Protein AF-A0A9J6RSY0-F1 (afdb_monomer)

Solvent-accessible surface area (backbone atoms only — not comparable to full-atom values): 18991 Å² total; per-residue (Å²): 79,57,46,97,40,68,65,47,51,47,51,53,42,48,51,34,47,52,47,49,56,50,49,52,51,33,57,75,71,47,59,73,51,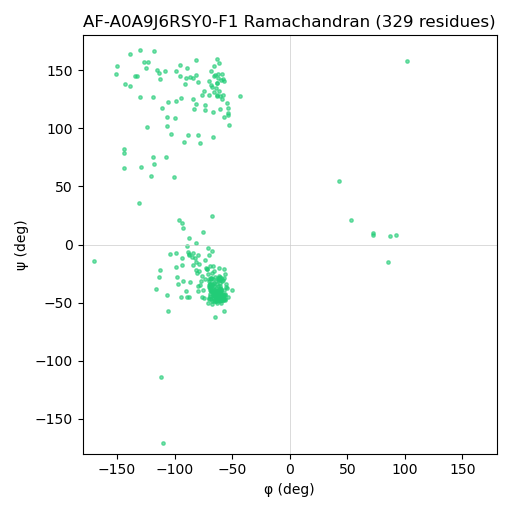48,65,60,53,48,54,53,49,53,50,52,55,54,60,71,72,53,93,53,78,81,68,41,56,66,53,53,51,52,48,52,50,52,53,51,51,52,52,51,52,48,41,57,33,58,61,41,59,75,40,80,46,47,38,84,51,32,35,23,65,64,78,66,39,56,35,53,75,87,58,70,73,23,28,53,85,47,33,90,44,73,55,42,72,54,74,74,50,64,82,56,56,65,62,35,42,35,16,55,48,54,51,50,51,53,48,49,51,31,53,50,52,52,57,58,55,70,74,49,77,64,53,70,55,66,64,61,50,53,53,48,56,71,66,34,49,74,77,56,66,67,60,53,52,49,52,49,49,44,42,60,49,37,38,52,53,42,46,53,50,48,70,72,68,61,81,86,47,74,69,54,54,53,48,31,73,73,66,35,85,64,31,74,77,46,84,80,18,60,63,40,58,71,42,87,80,22,21,72,65,40,46,44,89,52,72,36,88,94,35,67,50,42,83,91,73,41,71,91,46,54,91,90,68,60,63,80,38,15,46,48,36,35,44,65,49,48,54,52,52,52,50,55,51,47,63,73,41,42,63,57,56,39,30,48,49,54,76,42,70,88,55,61,70,65,66,53,51,51,51,53,51,51,44,22,47,67,63,39,67,78,80,84,68,79,77,70,82,75,67,84,82,76,80,90,74,93,127

Mean predicted aligned error: 12.16 Å

Secondary structure (DSSP, 8-state):
-EESSTTHHHHHHHHHHHHHHHHHHHHHHTGGGHHHHHHHHHHHHHHHH-S-HHHHHHHHHHHHHHHHHHHHHHIIIIISEEEEEEGGG-EE-PPP-TTS--PPPEETTB-SSGGGTTSS-TT--SEEEEEHHHHHHHHHHHHHHHHHHHSSPPPP-HHHHHHHHHH-----HHHHHHHHHHIIIIIHHHHHHHHHH----HHHHHHHHHH-TTGGGSTT-HHHHHSTTSTTT-B-SS--TTSB--TTT-TTS-TTS--SB---BHHHHHHHHHHHHHHHTHHHHHHHHHH-TTS-HHHHHHHHHHHHHHHS------------SS-----

pLDDT: mean 83.85, std 12.46, range [35.31, 96.94]

InterPro domains:
  IPR012931 TraG, N-terminal, Proteobacteria [PF07916] (8-315)

Structure (mmCIF, N/CA/C/O backbone):
data_AF-A0A9J6RSY0-F1
#
_entry.id   AF-A0A9J6RSY0-F1
#
loop_
_atom_site.group_PDB
_atom_site.id
_atom_site.type_symbol
_atom_site.label_atom_id
_atom_site.label_alt_id
_atom_site.label_comp_id
_atom_site.label_asym_id
_atom_site.label_entity_id
_atom_site.label_seq_id
_atom_site.pdbx_PDB_ins_code
_atom_site.Cartn_x
_atom_site.Cartn_y
_atom_site.Cartn_z
_atom_site.occupancy
_atom_site.B_iso_or_equiv
_atom_site.auth_seq_id
_atom_site.auth_comp_id
_atom_site.auth_asym_id
_atom_site.auth_atom_id
_atom_site.pdbx_PDB_model_num
ATOM 1 N N . MET A 1 1 ? -18.188 -6.535 12.771 1.00 84.12 1 MET A N 1
ATOM 2 C CA . MET A 1 1 ? -17.955 -5.160 13.248 1.00 84.12 1 MET A CA 1
ATOM 3 C C . MET A 1 1 ? -16.765 -4.584 12.497 1.00 84.12 1 MET A C 1
ATOM 5 O O . MET A 1 1 ? -15.742 -5.255 12.389 1.00 84.12 1 MET A O 1
ATOM 9 N N . ALA A 1 2 ? -16.922 -3.387 11.930 1.00 85.62 2 ALA A N 1
ATOM 10 C CA . ALA A 1 2 ? -15.826 -2.710 11.247 1.00 85.62 2 ALA A CA 1
ATOM 11 C C . ALA A 1 2 ? -14.928 -1.991 12.265 1.00 85.62 2 ALA A C 1
ATOM 13 O O . ALA A 1 2 ? -15.427 -1.507 13.277 1.00 85.62 2 ALA A O 1
ATOM 14 N N . VAL A 1 3 ? -13.629 -1.939 11.996 1.00 88.06 3 VAL A N 1
ATOM 15 C CA . VAL A 1 3 ? -12.660 -1.123 12.746 1.00 88.06 3 VAL A CA 1
ATOM 16 C C . VAL A 1 3 ? -12.041 -0.087 11.810 1.00 88.06 3 VAL A C 1
ATOM 18 O O . VAL A 1 3 ? -12.176 -0.228 10.593 1.00 88.06 3 VAL A O 1
ATOM 21 N N . ASP A 1 4 ? -11.350 0.915 12.352 1.00 84.81 4 ASP A N 1
ATOM 22 C CA . ASP A 1 4 ? -10.786 2.036 11.587 1.00 84.81 4 ASP A CA 1
ATOM 23 C C . ASP A 1 4 ? -9.286 1.851 11.271 1.00 84.81 4 ASP A C 1
ATOM 25 O O . ASP A 1 4 ? -8.703 2.614 10.498 1.00 84.81 4 ASP A O 1
ATOM 29 N N . SER A 1 5 ? -8.640 0.816 11.826 1.00 85.38 5 SER A N 1
ATOM 30 C CA . SER A 1 5 ? -7.234 0.482 11.556 1.00 85.38 5 SER A CA 1
ATOM 31 C C . SER A 1 5 ? -6.939 -1.016 11.666 1.00 85.38 5 SER A C 1
ATOM 33 O O . SER A 1 5 ? -7.545 -1.738 12.456 1.00 85.38 5 SER A O 1
ATOM 35 N N . THR A 1 6 ? -5.918 -1.493 10.944 1.00 86.00 6 THR A N 1
ATOM 36 C CA . THR A 1 6 ? -5.391 -2.860 11.102 1.00 86.00 6 THR A CA 1
ATOM 37 C C . THR A 1 6 ? -4.858 -3.137 12.506 1.00 86.00 6 THR A C 1
ATOM 39 O O . THR A 1 6 ? -4.866 -4.283 12.941 1.00 86.00 6 THR A O 1
ATOM 42 N N . LEU A 1 7 ? -4.381 -2.111 13.219 1.00 88.50 7 LEU A N 1
ATOM 43 C CA . LEU A 1 7 ? -3.923 -2.246 14.604 1.00 88.50 7 LEU A CA 1
ATOM 44 C C . LEU A 1 7 ? -5.101 -2.504 15.555 1.00 88.50 7 LEU A C 1
ATOM 46 O O . LEU A 1 7 ? -4.993 -3.300 16.488 1.00 88.50 7 LEU A O 1
ATOM 50 N N . GLU A 1 8 ? -6.238 -1.865 15.278 1.00 89.94 8 GLU A N 1
ATOM 51 C CA . GLU A 1 8 ? -7.445 -1.935 16.099 1.00 89.94 8 GLU A CA 1
ATOM 52 C C . GLU A 1 8 ? -8.056 -3.341 16.130 1.00 89.94 8 GLU A C 1
ATOM 54 O O . GLU A 1 8 ? -8.620 -3.745 17.149 1.00 89.94 8 GLU A O 1
ATOM 59 N N . LEU A 1 9 ? -7.850 -4.127 15.064 1.00 89.50 9 LEU A N 1
ATOM 60 C CA . LEU A 1 9 ? -8.192 -5.553 15.019 1.00 89.50 9 LEU A CA 1
ATOM 61 C C . LEU A 1 9 ? -7.635 -6.314 16.231 1.00 89.50 9 LEU A C 1
ATOM 63 O O . LEU A 1 9 ? -8.313 -7.176 16.783 1.00 89.50 9 LEU A O 1
ATOM 67 N N . TYR A 1 10 ? -6.418 -5.975 16.660 1.00 90.25 10 TYR A N 1
ATOM 68 C CA . TYR A 1 10 ? -5.736 -6.643 17.765 1.00 90.25 10 TYR A CA 1
ATOM 69 C C . TYR A 1 10 ? -5.962 -5.923 19.092 1.00 90.25 10 TYR A C 1
ATOM 71 O O . TYR A 1 10 ? -6.258 -6.566 20.100 1.00 90.25 10 TYR A O 1
ATOM 79 N N . THR A 1 11 ? -5.852 -4.592 19.121 1.00 90.94 11 THR A N 1
ATOM 80 C CA . THR A 1 11 ? -5.971 -3.838 20.379 1.00 90.94 11 THR A CA 1
ATOM 81 C C . THR A 1 11 ? -7.373 -3.913 20.972 1.00 90.94 11 THR A C 1
ATOM 83 O O . THR A 1 11 ? -7.493 -3.913 22.193 1.00 90.94 11 THR A O 1
ATOM 86 N N . THR A 1 12 ? -8.420 -4.048 20.148 1.00 91.56 12 THR A N 1
ATOM 87 C CA . THR A 1 12 ? -9.794 -4.265 20.636 1.00 91.56 12 THR A CA 1
ATOM 88 C C . THR A 1 12 ? -9.902 -5.586 21.390 1.00 91.56 12 THR A C 1
ATOM 90 O O . THR A 1 12 ? -10.416 -5.627 22.506 1.00 91.56 12 THR A O 1
ATOM 93 N N . LEU A 1 13 ? -9.351 -6.665 20.825 1.00 91.94 13 LEU A N 1
ATOM 94 C CA . LEU A 1 13 ? -9.343 -7.987 21.453 1.00 91.94 13 LEU A CA 1
ATOM 95 C C . LEU A 1 13 ? -8.549 -7.981 22.766 1.00 91.94 13 LEU A C 1
ATOM 97 O O . LEU A 1 13 ? -9.038 -8.461 23.788 1.00 91.94 13 LEU A O 1
ATOM 101 N N . PHE A 1 14 ? -7.356 -7.382 22.775 1.00 92.69 14 PHE A N 1
ATOM 102 C CA . PHE A 1 14 ? -6.559 -7.250 23.999 1.00 92.69 14 PHE A CA 1
ATOM 103 C C . PHE A 1 14 ? -7.224 -6.360 25.053 1.00 92.69 14 PHE A C 1
ATOM 105 O O . PHE A 1 14 ? -7.178 -6.689 26.237 1.00 92.69 14 PHE A O 1
ATOM 112 N N . GLY A 1 15 ? -7.871 -5.266 24.647 1.00 93.50 15 GLY A N 1
ATOM 113 C CA . GLY A 1 15 ? -8.593 -4.381 25.560 1.00 93.50 15 GLY A CA 1
ATOM 114 C C . GLY A 1 15 ? -9.661 -5.133 26.351 1.00 93.50 15 GLY A C 1
ATOM 115 O O . GLY A 1 15 ? -9.698 -5.049 27.579 1.00 93.50 15 GLY A O 1
ATOM 116 N N . TRP A 1 16 ? -10.465 -5.951 25.669 1.00 95.00 16 TRP A N 1
ATOM 117 C CA . TRP A 1 16 ? -11.493 -6.770 26.317 1.00 95.00 16 TRP A CA 1
ATOM 118 C C . TRP A 1 16 ? -10.929 -7.963 27.094 1.00 95.00 16 TRP A C 1
ATOM 120 O O . TRP A 1 16 ? -11.486 -8.340 28.122 1.00 95.00 16 TRP A O 1
ATOM 130 N N . LEU A 1 17 ? -9.789 -8.523 26.682 1.00 94.69 17 LEU A N 1
ATOM 131 C CA . LEU A 1 17 ? -9.077 -9.526 27.481 1.00 94.69 17 LEU A CA 1
ATOM 132 C C . LEU A 1 17 ? -8.649 -8.966 28.845 1.00 94.69 17 LEU A C 1
ATOM 134 O O . LEU A 1 17 ? -8.879 -9.597 29.882 1.00 94.69 17 LEU A O 1
ATOM 138 N N . PHE A 1 18 ? -8.047 -7.774 28.852 1.00 95.06 18 PHE A N 1
ATOM 139 C CA . PHE A 1 18 ? -7.669 -7.101 30.093 1.00 95.06 18 PHE A CA 1
ATOM 140 C C . PHE A 1 18 ? -8.895 -6.704 30.909 1.00 95.06 18 PHE A C 1
ATOM 142 O O . PHE A 1 18 ? -8.886 -6.884 32.125 1.00 95.06 18 PHE A O 1
ATOM 149 N N . TYR A 1 19 ? -9.963 -6.242 30.257 1.00 95.88 19 TYR A N 1
ATOM 150 C CA . TYR A 1 19 ? -11.231 -5.961 30.924 1.00 95.88 19 TYR A CA 1
ATOM 151 C C . TYR A 1 19 ? -11.774 -7.187 31.664 1.00 95.88 19 TYR A C 1
ATOM 153 O O . TYR A 1 19 ? -12.094 -7.083 32.844 1.00 95.88 19 TYR A O 1
ATOM 161 N N . ASN A 1 20 ? -11.806 -8.354 31.015 1.00 95.50 20 ASN A N 1
ATOM 162 C CA . ASN A 1 20 ? -12.269 -9.598 31.637 1.00 95.50 20 ASN A CA 1
ATOM 163 C C . ASN A 1 20 ? -11.406 -9.977 32.843 1.00 95.50 20 ASN A C 1
ATOM 165 O O . ASN A 1 20 ? -11.933 -10.293 33.903 1.00 95.50 20 ASN A O 1
ATOM 169 N N . SER A 1 21 ? -10.084 -9.837 32.717 1.00 95.12 21 SER A N 1
ATOM 170 C CA . SER A 1 21 ? -9.156 -10.085 33.827 1.00 95.12 21 SER A CA 1
ATOM 171 C C . SER A 1 21 ? -9.410 -9.142 35.014 1.00 95.12 21 SER A C 1
ATOM 173 O O . SER A 1 21 ? -9.415 -9.573 36.165 1.00 95.12 21 SER A O 1
ATOM 175 N N . ILE A 1 22 ? -9.639 -7.849 34.753 1.00 95.81 22 ILE A N 1
ATOM 176 C CA . ILE A 1 22 ? -9.953 -6.857 35.794 1.00 95.81 22 ILE A CA 1
ATOM 177 C C . ILE A 1 22 ? -11.312 -7.160 36.431 1.00 95.81 22 ILE A C 1
ATOM 179 O O . ILE A 1 22 ? -11.442 -7.100 37.653 1.00 95.81 22 ILE A O 1
ATOM 183 N N . TRP A 1 23 ? -12.314 -7.496 35.620 1.00 95.62 23 TRP A N 1
ATOM 184 C CA . TRP A 1 23 ? -13.649 -7.846 36.088 1.00 95.62 23 TRP A CA 1
ATOM 185 C C . TRP A 1 23 ? -13.618 -9.052 37.030 1.00 95.62 23 TRP A C 1
ATOM 187 O O . TRP A 1 23 ? -14.172 -8.981 38.126 1.00 95.62 23 TRP A O 1
ATOM 197 N N . ASP A 1 24 ? -12.895 -10.112 36.667 1.00 95.69 24 ASP A N 1
ATOM 198 C CA . ASP A 1 24 ? -12.747 -11.301 37.508 1.00 95.69 24 ASP A CA 1
ATOM 199 C C . ASP A 1 24 ? -12.114 -10.964 38.865 1.00 95.69 24 ASP A C 1
ATOM 201 O O . ASP A 1 24 ? -12.583 -11.430 39.906 1.00 95.69 24 ASP A O 1
ATOM 205 N N . VAL A 1 25 ? -11.100 -10.090 38.890 1.00 96.94 25 VAL A N 1
ATOM 206 C CA . VAL A 1 25 ? -10.488 -9.610 40.141 1.00 96.94 25 VAL A CA 1
ATOM 207 C C . VAL A 1 25 ? -11.476 -8.781 40.968 1.00 96.94 25 VAL A C 1
ATOM 209 O O . VAL A 1 25 ? -11.553 -8.954 42.188 1.00 96.94 25 VAL A O 1
ATOM 212 N N . LEU A 1 26 ? -12.255 -7.896 40.342 1.00 95.12 26 LEU A N 1
ATOM 213 C CA . LEU A 1 26 ? -13.269 -7.091 41.033 1.00 95.12 26 LEU A CA 1
ATOM 214 C C . LEU A 1 26 ? -14.361 -7.969 41.659 1.00 95.12 26 LEU A C 1
ATOM 216 O O . LEU A 1 26 ? -14.794 -7.703 42.783 1.00 95.12 26 LEU A O 1
ATOM 220 N N . VAL A 1 27 ? -14.792 -9.020 40.957 1.00 95.31 27 VAL A N 1
ATOM 221 C CA . VAL A 1 27 ? -15.770 -9.988 41.468 1.00 95.31 27 VAL A CA 1
ATOM 222 C C . VAL A 1 27 ? -15.165 -10.809 42.606 1.00 95.31 27 VAL A C 1
ATOM 224 O O . VAL A 1 27 ? -15.777 -10.912 43.668 1.00 95.31 27 VAL A O 1
ATOM 227 N N . ALA A 1 28 ? -13.949 -11.333 42.433 1.00 95.75 28 ALA A N 1
ATOM 228 C CA . ALA A 1 28 ? -13.272 -12.147 43.443 1.00 95.75 28 ALA A CA 1
ATOM 229 C C . ALA A 1 28 ? -13.004 -11.381 44.750 1.00 95.75 28 ALA A C 1
ATOM 231 O O . ALA A 1 28 ? -13.090 -11.949 45.836 1.00 95.75 28 ALA A O 1
ATOM 232 N N . THR A 1 29 ? -12.701 -10.085 44.655 1.00 95.94 29 THR A N 1
ATOM 233 C CA . THR A 1 29 ? -12.495 -9.203 45.817 1.00 95.94 29 THR A CA 1
ATOM 234 C C . THR A 1 29 ? -13.798 -8.665 46.411 1.00 95.94 29 THR A C 1
ATOM 236 O O . THR A 1 29 ? -13.781 -8.081 47.493 1.00 95.94 29 THR A O 1
ATOM 239 N N . GLY A 1 30 ? -14.930 -8.837 45.723 1.00 93.12 30 GLY A N 1
ATOM 240 C CA . GLY A 1 30 ? -16.227 -8.300 46.133 1.00 93.12 30 GLY A CA 1
ATOM 241 C C . GLY A 1 30 ? -16.364 -6.782 45.970 1.00 93.12 30 GLY A C 1
ATOM 242 O O . GLY A 1 30 ? -17.370 -6.216 46.396 1.00 93.12 30 GLY A O 1
ATOM 243 N N . ILE A 1 31 ? -15.401 -6.109 45.327 1.00 93.88 31 ILE A N 1
ATOM 244 C CA . ILE A 1 31 ? -15.427 -4.652 45.101 1.00 93.88 31 ILE A CA 1
ATOM 245 C C . ILE A 1 31 ? -16.644 -4.245 44.258 1.00 93.88 31 ILE A C 1
ATOM 247 O O . ILE A 1 31 ? -17.203 -3.168 44.463 1.00 93.88 31 ILE A O 1
ATOM 251 N N . VAL A 1 32 ? -17.121 -5.129 43.373 1.00 92.25 32 VAL A N 1
ATOM 252 C CA . VAL A 1 32 ? -18.345 -4.916 42.573 1.00 92.25 32 VAL A CA 1
ATOM 253 C C . VAL A 1 32 ? -19.577 -4.634 43.445 1.00 92.25 32 VAL A C 1
ATOM 255 O O . VAL A 1 32 ? -20.502 -3.962 42.993 1.00 92.25 32 VAL A O 1
ATOM 258 N N . PHE A 1 33 ? -19.599 -5.091 44.702 1.00 90.94 33 PHE A N 1
ATOM 259 C CA . PHE A 1 33 ? -20.738 -4.897 45.602 1.00 90.94 33 PHE A CA 1
ATOM 260 C C . PHE A 1 33 ? -20.731 -3.555 46.352 1.00 90.94 33 PHE A C 1
ATOM 262 O O . PHE A 1 33 ? -21.746 -3.187 46.943 1.00 90.94 33 PHE A O 1
ATOM 269 N N . LEU A 1 34 ? -19.630 -2.793 46.309 1.00 91.62 34 LEU A N 1
ATOM 270 C CA . LEU A 1 34 ? -19.522 -1.487 46.971 1.00 91.62 34 LEU A CA 1
ATOM 271 C C . LEU A 1 34 ? -20.630 -0.484 46.611 1.00 91.62 34 LEU A C 1
ATOM 273 O O . LEU A 1 34 ? -21.153 0.124 47.543 1.00 91.62 34 LEU A O 1
ATOM 277 N N . PRO A 1 35 ? -21.035 -0.287 45.338 1.00 88.25 35 PRO A N 1
ATOM 278 C CA . PRO A 1 35 ? -22.136 0.624 45.025 1.00 88.25 35 PRO A CA 1
ATOM 279 C C . PRO A 1 35 ? -23.450 0.215 45.704 1.00 88.25 35 PRO A C 1
ATOM 281 O O . PRO A 1 35 ? -24.153 1.075 46.224 1.00 88.25 35 PRO A O 1
ATOM 284 N N . PHE A 1 36 ? -23.755 -1.084 45.786 1.00 90.31 36 PHE A N 1
ATOM 285 C CA . PHE A 1 36 ? -24.957 -1.564 46.476 1.00 90.31 36 PHE A CA 1
ATOM 286 C C . PHE A 1 36 ? -24.885 -1.346 47.987 1.00 90.31 36 PHE A C 1
ATOM 288 O O . PHE A 1 36 ? -25.872 -0.949 48.603 1.00 90.31 36 PHE A O 1
ATOM 295 N N . LEU A 1 37 ? -23.710 -1.562 48.585 1.00 90.56 37 LEU A N 1
ATOM 296 C CA . LEU A 1 37 ? -23.478 -1.251 49.993 1.00 90.56 37 LEU A CA 1
ATOM 297 C C . LEU A 1 37 ? -23.593 0.259 50.256 1.00 90.56 37 LEU A C 1
ATOM 299 O O . LEU A 1 37 ? -24.152 0.657 51.273 1.00 90.56 37 LEU A O 1
ATOM 303 N N . GLY A 1 38 ? -23.133 1.095 49.323 1.00 88.94 38 GLY A N 1
ATOM 304 C CA . GLY A 1 38 ? -23.303 2.546 49.360 1.00 88.94 38 GLY A CA 1
ATOM 305 C C . GLY A 1 38 ? -24.773 2.970 49.351 1.00 88.94 38 GLY A C 1
ATOM 306 O O . GLY A 1 38 ? -25.173 3.735 50.223 1.00 88.94 38 GLY A O 1
ATOM 307 N N . ILE A 1 39 ? -25.582 2.424 48.434 1.00 88.12 39 ILE A N 1
ATOM 308 C CA . ILE A 1 39 ? -27.036 2.676 48.370 1.00 88.12 39 ILE A CA 1
ATOM 309 C C . ILE A 1 39 ? -27.705 2.265 49.687 1.00 88.12 39 ILE A C 1
ATOM 311 O O . ILE A 1 39 ? -28.481 3.028 50.261 1.00 88.12 39 ILE A O 1
ATOM 315 N N . LEU A 1 40 ? -27.366 1.085 50.216 1.00 87.19 40 LEU A N 1
ATOM 316 C CA . LEU A 1 40 ? -27.915 0.602 51.483 1.00 87.19 40 LEU A CA 1
ATOM 317 C C . LEU A 1 40 ? -27.582 1.550 52.648 1.00 87.19 40 LEU A C 1
ATOM 319 O O . LEU A 1 40 ? -28.472 1.914 53.417 1.00 87.19 40 LEU A O 1
ATOM 323 N N . LEU A 1 41 ? -26.318 1.966 52.776 1.00 88.06 41 LEU A N 1
ATOM 324 C CA . LEU A 1 41 ? -25.883 2.873 53.839 1.00 88.06 41 LEU A CA 1
ATOM 325 C C . LEU A 1 41 ? -26.510 4.266 53.710 1.00 88.06 41 LEU A C 1
ATOM 327 O O . LEU A 1 41 ? -26.972 4.797 54.718 1.00 88.06 41 LEU A O 1
ATOM 331 N N . ASP A 1 42 ? -26.563 4.840 52.504 1.00 85.94 42 ASP A N 1
ATOM 332 C CA . ASP A 1 42 ? -27.198 6.146 52.269 1.00 85.94 42 ASP A CA 1
ATOM 333 C C . ASP A 1 42 ? -28.680 6.102 52.658 1.00 85.94 42 ASP A C 1
ATOM 335 O O . ASP A 1 42 ? -29.179 6.982 53.363 1.00 85.94 42 ASP A O 1
ATOM 339 N N . THR A 1 43 ? -29.369 5.013 52.308 1.00 83.00 43 THR A N 1
ATOM 340 C CA . THR A 1 43 ? -30.781 4.839 52.659 1.00 83.00 43 THR A CA 1
ATOM 341 C C . THR A 1 43 ? -30.988 4.713 54.175 1.00 83.00 43 THR A C 1
ATOM 343 O O . THR A 1 43 ? -31.906 5.323 54.726 1.00 83.00 43 THR A O 1
ATOM 346 N N . ILE A 1 44 ? -30.115 3.983 54.882 1.00 82.00 44 ILE A N 1
ATOM 347 C CA . ILE A 1 44 ? -30.163 3.870 56.351 1.00 82.00 44 ILE A CA 1
ATOM 348 C C . ILE A 1 44 ? -29.924 5.234 57.011 1.00 82.00 44 ILE A C 1
ATOM 350 O O . ILE A 1 44 ? -30.685 5.626 57.895 1.00 82.00 44 ILE A O 1
ATOM 354 N N . ILE A 1 45 ? -28.896 5.974 56.582 1.00 83.56 45 ILE A N 1
ATOM 355 C CA . ILE A 1 45 ? -28.556 7.288 57.152 1.00 83.56 45 ILE A CA 1
ATOM 356 C C . ILE A 1 45 ? -29.714 8.273 56.955 1.00 83.56 45 ILE A C 1
ATOM 358 O O . ILE A 1 45 ? -30.110 8.951 57.904 1.00 83.56 45 ILE A O 1
ATOM 362 N N . ARG A 1 46 ? -30.304 8.315 55.754 1.00 79.19 46 ARG A N 1
ATOM 363 C CA . ARG A 1 46 ? -31.467 9.165 55.457 1.00 79.19 46 ARG A CA 1
ATOM 364 C C . ARG A 1 46 ? -32.690 8.791 56.284 1.00 79.19 46 ARG A C 1
ATOM 366 O O . ARG A 1 46 ? -33.371 9.684 56.777 1.00 79.19 46 ARG A O 1
ATOM 373 N N . SER A 1 47 ? -32.944 7.497 56.478 1.00 75.50 47 SER A N 1
ATOM 374 C CA . SER A 1 47 ? -34.075 7.036 57.288 1.00 75.50 47 SER A CA 1
ATOM 375 C C . SER A 1 47 ? -33.929 7.396 58.769 1.00 75.50 47 SER A C 1
ATOM 377 O O . SER A 1 47 ? -34.937 7.654 59.415 1.00 75.50 47 SER A O 1
ATOM 379 N N . TYR A 1 48 ? -32.708 7.416 59.314 1.00 73.44 48 TYR A N 1
ATOM 380 C CA . TYR A 1 48 ? -32.461 7.813 60.707 1.00 73.44 48 TYR A CA 1
ATOM 381 C C . TYR A 1 48 ? -32.461 9.333 60.925 1.00 73.44 48 TYR A C 1
ATOM 383 O O . TYR A 1 48 ? -32.668 9.778 62.051 1.00 73.44 48 TYR A O 1
ATOM 391 N N . ALA A 1 49 ? -32.213 10.126 59.880 1.00 73.75 49 ALA A N 1
ATOM 392 C CA . ALA A 1 49 ? -32.171 11.586 59.956 1.00 73.75 49 ALA A CA 1
ATOM 393 C C . ALA A 1 49 ? -33.543 12.273 59.763 1.00 73.75 49 ALA A C 1
ATOM 395 O O . ALA A 1 49 ? -33.626 13.488 59.926 1.00 73.75 49 ALA A O 1
ATOM 396 N N . GLY A 1 50 ? -34.599 11.535 59.394 1.00 63.56 50 GLY A N 1
ATOM 397 C CA . GLY A 1 50 ? -35.953 12.069 59.180 1.00 63.56 50 GLY A CA 1
ATOM 398 C C . GLY A 1 50 ? -36.829 12.059 60.442 1.00 63.56 50 GLY A C 1
ATOM 399 O O . GLY A 1 50 ? -36.758 11.123 61.233 1.00 63.56 50 GLY A O 1
ATOM 400 N N . GLU A 1 51 ? -37.669 13.087 60.623 1.00 54.56 51 GLU A N 1
ATOM 401 C CA . GLU A 1 51 ? -38.466 13.319 61.847 1.00 54.56 51 GLU A CA 1
ATOM 402 C C . GLU A 1 51 ? -39.806 12.544 61.930 1.00 54.56 51 GLU A C 1
ATOM 404 O O . GLU A 1 51 ? -40.393 12.504 63.008 1.00 54.56 51 GLU A O 1
ATOM 409 N N . ASP A 1 52 ? -40.257 11.846 60.875 1.00 57.34 52 ASP A N 1
ATOM 410 C CA . ASP A 1 52 ? -41.558 11.144 60.848 1.00 57.34 52 ASP A CA 1
ATOM 411 C C . ASP A 1 52 ? -41.432 9.643 60.511 1.00 57.34 52 ASP A C 1
ATOM 413 O O . ASP A 1 52 ? -41.290 9.234 59.357 1.00 57.34 52 ASP A O 1
ATOM 417 N N . ALA A 1 53 ? -41.508 8.790 61.538 1.00 58.09 53 ALA A N 1
ATOM 418 C CA . ALA A 1 53 ? -41.237 7.350 61.440 1.00 58.09 53 ALA A CA 1
ATOM 419 C C . ALA A 1 53 ? -42.261 6.541 60.611 1.00 58.09 53 ALA A C 1
ATOM 421 O O . ALA A 1 53 ? -41.924 5.469 60.105 1.00 58.09 53 ALA A O 1
ATOM 422 N N . GLU A 1 54 ? -43.500 7.022 60.468 1.00 57.03 54 GLU A N 1
ATOM 423 C CA . GLU A 1 54 ? -44.593 6.266 59.830 1.00 57.03 54 GLU A CA 1
ATOM 424 C C . GLU A 1 54 ? -44.625 6.445 58.298 1.00 57.03 54 GLU A C 1
ATOM 426 O O . GLU A 1 54 ? -44.907 5.499 57.563 1.00 57.03 54 GLU A O 1
ATOM 431 N N . GLU A 1 55 ? -44.226 7.618 57.794 1.00 57.16 55 GLU A N 1
ATOM 432 C CA . GLU A 1 55 ? -44.175 7.932 56.354 1.00 57.16 55 GLU A CA 1
ATOM 433 C C . GLU A 1 55 ? -42.784 7.660 55.736 1.00 57.16 55 GLU A C 1
ATOM 435 O O . GLU A 1 55 ? -42.635 7.462 54.522 1.00 57.16 55 GLU A O 1
ATOM 440 N N . ALA A 1 56 ? -41.759 7.541 56.588 1.00 57.72 56 ALA A N 1
ATOM 441 C CA . ALA A 1 56 ? -40.404 7.167 56.201 1.00 57.72 56 ALA A CA 1
ATOM 442 C C . ALA A 1 56 ? -40.296 5.709 55.716 1.00 57.72 56 ALA A C 1
ATOM 444 O O . ALA A 1 56 ? -39.564 5.445 54.767 1.00 57.72 56 ALA A O 1
ATOM 445 N N . GLY A 1 57 ? -41.036 4.754 56.295 1.00 62.69 57 GLY A N 1
ATOM 446 C CA . GLY A 1 57 ? -40.893 3.325 55.963 1.00 62.69 57 GLY A CA 1
ATOM 447 C C . GLY A 1 57 ? -41.213 2.985 54.500 1.00 62.69 57 GLY A C 1
ATOM 448 O O . GLY A 1 57 ? -40.417 2.339 53.815 1.00 62.69 57 GLY A O 1
ATOM 449 N N . ASN A 1 58 ? -42.347 3.479 53.990 1.00 68.88 58 ASN A N 1
ATOM 450 C CA . ASN A 1 58 ? -42.757 3.259 52.597 1.00 68.88 58 ASN A CA 1
ATOM 451 C C . ASN A 1 58 ? -41.865 4.013 51.601 1.00 68.88 58 ASN A C 1
ATOM 453 O O . ASN A 1 58 ? -41.593 3.518 50.506 1.00 68.88 58 ASN A O 1
ATOM 457 N N . THR A 1 59 ? -41.386 5.198 51.985 1.00 70.50 59 THR A N 1
ATOM 458 C CA . THR A 1 59 ? -40.507 6.022 51.147 1.00 70.50 59 THR A CA 1
ATOM 459 C C . THR A 1 59 ? -39.122 5.383 51.012 1.00 70.50 59 THR A C 1
ATOM 461 O O . THR A 1 59 ? -38.620 5.228 49.900 1.00 70.50 59 THR A O 1
ATOM 464 N N . THR A 1 60 ? -38.548 4.917 52.122 1.00 71.94 60 THR A N 1
ATOM 465 C CA . THR A 1 60 ? -37.267 4.196 52.180 1.00 71.94 60 THR A CA 1
ATOM 466 C C . THR A 1 60 ? -37.316 2.903 51.365 1.00 71.94 60 THR A C 1
ATOM 468 O O . THR A 1 60 ? -36.409 2.649 50.575 1.00 71.94 60 THR A O 1
ATOM 471 N N . LEU A 1 61 ? -38.393 2.113 51.481 1.00 78.75 61 LEU A N 1
ATOM 472 C CA . LEU A 1 61 ? -38.543 0.868 50.717 1.00 78.75 61 LEU A CA 1
ATOM 473 C C . LEU A 1 61 ? -38.549 1.119 49.203 1.00 78.75 61 LEU A C 1
ATOM 475 O O . LEU A 1 61 ? -37.855 0.428 48.460 1.00 78.75 61 LEU A O 1
ATOM 479 N N . ARG A 1 62 ? -39.293 2.135 48.751 1.00 79.12 62 ARG A N 1
ATOM 480 C CA . ARG A 1 62 ? -39.406 2.473 47.328 1.00 79.12 62 ARG A CA 1
ATOM 481 C C . ARG A 1 62 ? -38.096 3.007 46.743 1.00 79.12 62 ARG A C 1
ATOM 483 O O . ARG A 1 62 ? -37.800 2.737 45.582 1.00 79.12 62 ARG A O 1
ATOM 490 N N . ILE A 1 63 ? -37.322 3.759 47.527 1.00 76.06 63 ILE A N 1
ATOM 491 C CA . ILE A 1 63 ? -36.009 4.268 47.105 1.00 76.06 63 ILE A CA 1
ATOM 492 C C . ILE A 1 63 ? -35.019 3.113 46.955 1.00 76.06 63 ILE A C 1
ATOM 494 O O . ILE A 1 63 ? -34.412 2.990 45.893 1.00 76.06 63 ILE A O 1
ATOM 498 N N . VAL A 1 64 ? -34.921 2.223 47.953 1.00 82.62 64 VAL A N 1
ATOM 499 C CA . VAL A 1 64 ? -34.060 1.033 47.856 1.00 82.62 64 VAL A CA 1
ATOM 500 C C . VAL A 1 64 ? -34.459 0.186 46.659 1.00 82.62 64 VAL A C 1
ATOM 502 O O . VAL A 1 64 ? -33.589 -0.224 45.906 1.00 82.62 64 VAL A O 1
ATOM 505 N N . GLU A 1 65 ? -35.755 -0.048 46.450 1.00 85.12 65 GLU A N 1
ATOM 506 C CA . GLU A 1 65 ? -36.237 -0.828 45.313 1.00 85.12 65 GLU A CA 1
ATOM 507 C C . GLU A 1 65 ? -35.762 -0.218 43.987 1.00 85.12 65 GLU A C 1
ATOM 509 O O . GLU A 1 65 ? -35.051 -0.872 43.228 1.00 85.12 65 GLU A O 1
ATOM 514 N N . VAL A 1 66 ? -36.073 1.053 43.724 1.00 87.81 66 VAL A N 1
ATOM 515 C CA . VAL A 1 66 ? -35.736 1.687 42.442 1.00 87.81 66 VAL A CA 1
ATOM 516 C C . VAL A 1 66 ? -34.225 1.823 42.253 1.00 87.81 66 VAL A C 1
ATOM 518 O O . VAL A 1 66 ? -33.714 1.436 41.203 1.00 87.81 66 VAL A O 1
ATOM 521 N N . GLU A 1 67 ? -33.489 2.338 43.239 1.00 88.44 67 GLU A N 1
ATOM 522 C CA . GLU A 1 67 ? -32.045 2.564 43.100 1.00 88.44 67 GLU A CA 1
ATOM 523 C C . GLU A 1 67 ? -31.269 1.252 42.990 1.00 88.44 67 GLU A C 1
ATOM 525 O O . GLU A 1 67 ? -30.376 1.134 42.147 1.00 88.44 67 GLU A O 1
ATOM 530 N N . PHE A 1 68 ? -31.644 0.235 43.772 1.00 89.38 68 PHE A N 1
ATOM 531 C CA . PHE A 1 68 ? -31.023 -1.081 43.687 1.00 89.38 68 PHE A CA 1
ATOM 532 C C . PHE A 1 68 ? -31.322 -1.747 42.343 1.00 89.38 68 PHE A C 1
ATOM 534 O O . PHE A 1 68 ? -30.405 -2.287 41.723 1.00 89.38 68 PHE A O 1
ATOM 541 N N . PHE A 1 69 ? -32.565 -1.677 41.848 1.00 90.19 69 PHE A N 1
ATOM 542 C CA . PHE A 1 69 ? -32.917 -2.228 40.536 1.00 90.19 69 PHE A CA 1
ATOM 543 C C . PHE A 1 69 ? -32.171 -1.530 39.397 1.00 90.19 69 PHE A C 1
ATOM 545 O O . PHE A 1 69 ? -31.645 -2.209 38.514 1.00 90.19 69 PHE A O 1
ATOM 552 N N . VAL A 1 70 ? -32.079 -0.196 39.415 1.00 91.56 70 VAL A N 1
ATOM 553 C CA . VAL A 1 70 ? -31.327 0.566 38.404 1.00 91.56 70 VAL A CA 1
ATOM 554 C C . VAL A 1 70 ? -29.843 0.207 38.467 1.00 91.56 70 VAL A C 1
ATOM 556 O O . VAL A 1 70 ? -29.261 -0.121 37.435 1.00 91.56 70 VAL A O 1
ATOM 559 N N . ALA A 1 71 ? -29.231 0.202 39.655 1.00 90.81 71 ALA A N 1
ATOM 560 C CA . ALA A 1 71 ? -27.822 -0.158 39.820 1.00 90.81 71 ALA A CA 1
ATOM 561 C C . ALA A 1 71 ? -27.537 -1.594 39.354 1.00 90.81 71 ALA A C 1
ATOM 563 O O . ALA A 1 71 ? -26.560 -1.839 38.641 1.00 90.81 71 ALA A O 1
ATOM 564 N N . PHE A 1 72 ? -28.424 -2.534 39.689 1.00 91.44 72 PHE A N 1
ATOM 565 C CA . PHE A 1 72 ? -28.349 -3.918 39.232 1.00 91.44 72 PHE A CA 1
ATOM 566 C C . PHE A 1 72 ? -28.416 -4.018 37.709 1.00 91.44 72 PHE A C 1
ATOM 568 O O . PHE A 1 72 ? -27.584 -4.686 37.096 1.00 91.44 72 PHE A O 1
ATOM 575 N N . PHE A 1 73 ? -29.356 -3.309 37.086 1.00 93.00 73 PHE A N 1
ATOM 576 C CA . PHE A 1 73 ? -29.514 -3.299 35.636 1.00 93.00 73 PHE A CA 1
ATOM 577 C C . PHE A 1 73 ? -28.297 -2.691 34.926 1.00 93.00 73 PHE A C 1
ATOM 579 O O . PHE A 1 73 ? -27.814 -3.248 33.939 1.00 93.00 73 PHE A O 1
ATOM 586 N N . VAL A 1 74 ? -27.751 -1.592 35.455 1.00 93.81 74 VAL A N 1
ATOM 587 C CA . VAL A 1 74 ? -26.538 -0.955 34.922 1.00 93.81 74 VAL A CA 1
ATOM 588 C C . VAL A 1 74 ? -25.351 -1.912 34.986 1.00 93.81 74 VAL A C 1
ATOM 590 O O . VAL A 1 74 ? -24.660 -2.080 33.985 1.00 93.81 74 VAL A O 1
ATOM 593 N N . ILE A 1 75 ? -25.129 -2.587 36.116 1.00 93.00 75 ILE A N 1
ATOM 594 C CA . ILE A 1 75 ? -24.029 -3.553 36.244 1.00 93.00 75 ILE A CA 1
ATOM 595 C C . ILE A 1 75 ? -24.223 -4.727 35.282 1.00 93.00 75 ILE A C 1
ATOM 597 O O . ILE A 1 75 ? -23.286 -5.100 34.578 1.00 93.00 75 ILE A O 1
ATOM 601 N N . LEU A 1 76 ? -25.438 -5.268 35.192 1.00 93.25 76 LEU A N 1
ATOM 602 C CA . LEU A 1 76 ? -25.733 -6.413 34.334 1.00 93.25 76 LEU A CA 1
ATOM 603 C C . LEU A 1 76 ? -25.463 -6.117 32.854 1.00 93.25 76 LEU A C 1
ATOM 605 O O . LEU A 1 76 ? -24.907 -6.961 32.157 1.00 93.25 76 LEU A O 1
ATOM 609 N N . ILE A 1 77 ? -25.831 -4.931 32.367 1.00 94.81 77 ILE A N 1
ATOM 610 C CA . ILE A 1 77 ? -25.713 -4.604 30.939 1.00 94.81 77 ILE A CA 1
ATOM 611 C C . ILE A 1 77 ? -24.360 -3.970 30.604 1.00 94.81 77 ILE A C 1
ATOM 613 O O . ILE A 1 77 ? -23.790 -4.269 29.551 1.00 94.81 77 ILE A O 1
ATOM 617 N N . ALA A 1 78 ? -23.839 -3.092 31.463 1.00 94.88 78 ALA A N 1
ATOM 618 C CA . ALA A 1 78 ? -22.649 -2.298 31.164 1.00 94.88 78 ALA A CA 1
ATOM 619 C C . ALA A 1 78 ? -21.349 -2.844 31.763 1.00 94.88 78 ALA A C 1
ATOM 621 O O . ALA A 1 78 ? -20.283 -2.468 31.274 1.00 94.88 78 ALA A O 1
ATOM 622 N N . ALA A 1 79 ? -21.412 -3.711 32.780 1.00 93.38 79 ALA A N 1
ATOM 623 C CA . ALA A 1 79 ? -20.221 -4.191 33.481 1.00 93.38 79 ALA A CA 1
ATOM 624 C C . ALA A 1 79 ? -19.969 -5.701 33.332 1.00 93.38 79 ALA A C 1
ATOM 626 O O . ALA A 1 79 ? -18.827 -6.118 33.179 1.00 93.38 79 ALA A O 1
ATOM 627 N N . VAL A 1 80 ? -21.011 -6.536 33.334 1.00 95.00 80 VAL A N 1
ATOM 628 C CA . VAL A 1 80 ? -20.834 -7.992 33.218 1.00 95.00 80 VAL A CA 1
ATOM 629 C C . VAL A 1 80 ? -20.440 -8.375 31.780 1.00 95.00 80 VAL A C 1
ATOM 631 O O . VAL A 1 80 ? -21.226 -8.145 30.857 1.00 95.00 80 VAL A O 1
ATOM 634 N N . PRO A 1 81 ? -19.272 -9.007 31.552 1.00 94.94 81 PRO A N 1
ATOM 635 C CA . PRO A 1 81 ? -18.856 -9.442 30.225 1.00 94.94 81 PRO A CA 1
ATOM 636 C C . PRO A 1 81 ? -19.551 -10.758 29.846 1.00 94.94 81 PRO A C 1
ATOM 638 O O . PRO A 1 81 ? -19.088 -11.847 30.182 1.00 94.94 81 PRO A O 1
ATOM 641 N N . ALA A 1 82 ? -20.682 -10.662 29.145 1.00 93.25 82 ALA A N 1
ATOM 642 C CA . ALA A 1 82 ? -21.525 -11.817 28.813 1.00 93.25 82 ALA A CA 1
ATOM 643 C C . ALA A 1 82 ? -21.567 -12.168 27.316 1.00 93.25 82 ALA A C 1
ATOM 645 O O . ALA A 1 82 ? -21.903 -13.298 26.966 1.00 93.25 82 ALA A O 1
ATOM 646 N N . THR A 1 83 ? -21.258 -11.221 26.423 1.00 93.69 83 THR A N 1
ATOM 647 C CA . THR A 1 83 ? -21.396 -11.424 24.970 1.00 93.69 83 THR A CA 1
ATOM 648 C C . THR A 1 83 ? -20.056 -11.773 24.327 1.00 93.69 83 THR A C 1
ATOM 650 O O . THR A 1 83 ? -19.115 -10.996 24.478 1.00 93.69 83 THR A O 1
ATOM 653 N N . PRO A 1 84 ? -19.931 -12.909 23.617 1.00 93.75 84 PRO A N 1
ATOM 654 C CA . PRO A 1 84 ? -18.684 -13.269 22.959 1.00 93.75 84 PRO A CA 1
ATOM 655 C C . PRO A 1 84 ? -18.460 -12.407 21.710 1.00 93.75 84 PRO A C 1
ATOM 657 O O . PRO A 1 84 ? -19.336 -12.275 20.857 1.00 93.75 84 PRO A O 1
ATOM 660 N N . LEU A 1 85 ? -17.257 -11.858 21.588 1.00 92.19 85 LEU A N 1
ATOM 661 C CA . LEU A 1 85 ? -16.732 -11.164 20.419 1.00 92.19 85 LEU A CA 1
ATOM 662 C C . LEU A 1 85 ? -15.619 -12.022 19.812 1.00 92.19 85 LEU A C 1
ATOM 664 O O . LEU A 1 85 ? -14.604 -12.266 20.470 1.00 92.19 85 LEU A O 1
ATOM 668 N N . ASN A 1 86 ? -15.796 -12.474 18.568 1.00 91.50 86 ASN A N 1
ATOM 669 C CA . ASN A 1 86 ? -14.792 -13.281 17.877 1.00 91.50 86 ASN A CA 1
ATOM 670 C C . ASN A 1 86 ? -13.893 -12.413 17.000 1.00 91.50 86 ASN A C 1
ATOM 672 O O . ASN A 1 86 ? -14.346 -11.477 16.344 1.00 91.50 86 ASN A O 1
ATOM 676 N N . ALA A 1 87 ? -12.622 -12.793 16.905 1.00 86.31 87 ALA A N 1
ATOM 677 C CA . ALA A 1 87 ? -11.641 -12.132 16.051 1.00 86.31 87 ALA A CA 1
ATOM 678 C C . ALA A 1 87 ? -12.033 -12.144 14.558 1.00 86.31 87 ALA A C 1
ATOM 680 O O . ALA A 1 87 ? -11.682 -11.231 13.814 1.00 86.31 87 ALA A O 1
ATOM 681 N N . VAL A 1 88 ? -12.791 -13.157 14.123 1.00 85.38 88 VAL A N 1
ATOM 682 C CA . VAL A 1 88 ? -13.28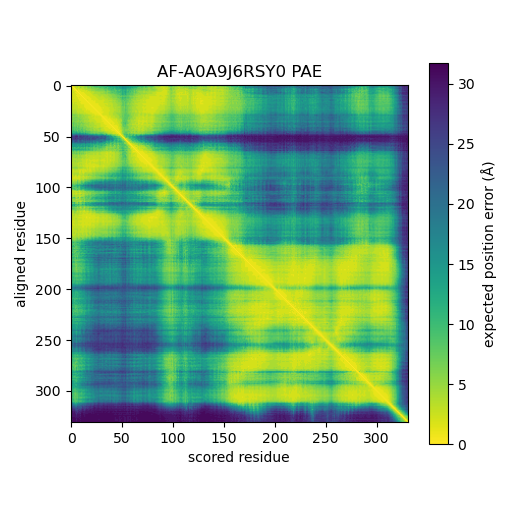6 -13.294 12.739 1.00 85.38 88 VAL A CA 1
ATOM 683 C C . VAL A 1 88 ? -14.381 -12.271 12.419 1.00 85.38 88 VAL A C 1
ATOM 685 O O . VAL A 1 88 ? -14.543 -11.885 11.265 1.00 85.38 88 VAL A O 1
ATOM 688 N N . ASP A 1 89 ? -15.093 -11.790 13.440 1.00 85.06 89 ASP A N 1
ATOM 689 C CA . ASP A 1 89 ? -16.146 -10.789 13.278 1.00 85.06 89 ASP A CA 1
ATOM 690 C C . ASP A 1 89 ? -15.570 -9.371 13.135 1.00 85.06 89 ASP A C 1
ATOM 692 O O . ASP A 1 89 ? -16.316 -8.441 12.827 1.00 85.06 89 ASP A O 1
ATOM 696 N N . LEU A 1 90 ? -14.263 -9.182 13.358 1.00 88.12 90 LEU A N 1
ATOM 697 C CA . LEU A 1 90 ? -13.568 -7.905 13.214 1.00 88.12 90 LEU A CA 1
ATOM 698 C C . LEU A 1 90 ? -12.937 -7.787 11.825 1.00 88.12 90 LEU A C 1
ATOM 700 O O . LEU A 1 90 ? -12.140 -8.626 11.398 1.00 88.12 90 LEU A O 1
ATOM 704 N N . SER A 1 91 ? -13.263 -6.699 11.133 1.00 88.69 91 SER A N 1
ATOM 705 C CA . SER A 1 91 ? -12.751 -6.432 9.791 1.00 88.69 91 SER A CA 1
ATOM 706 C C . SER A 1 91 ? -12.378 -4.968 9.616 1.00 88.69 91 SER A C 1
ATOM 708 O O . SER A 1 91 ? -13.157 -4.084 9.964 1.00 88.69 91 SER A O 1
ATOM 710 N N . PHE A 1 92 ? -11.232 -4.711 9.001 1.00 87.44 92 PHE A N 1
ATOM 711 C CA . PHE A 1 92 ? -10.836 -3.393 8.528 1.00 87.44 92 PHE A CA 1
ATOM 712 C C . PHE A 1 92 ? -10.976 -3.360 7.009 1.00 87.44 92 PHE A C 1
ATOM 714 O O . PHE A 1 92 ? -10.373 -4.171 6.304 1.00 87.44 92 PHE A O 1
ATOM 721 N N . THR A 1 93 ? -11.765 -2.424 6.492 1.00 83.69 93 THR A N 1
ATOM 722 C CA . THR A 1 93 ? -11.816 -2.147 5.054 1.00 83.69 93 THR A CA 1
ATOM 723 C C . THR A 1 93 ? -11.098 -0.828 4.808 1.00 83.69 93 THR A C 1
ATOM 725 O O . THR A 1 93 ? -11.634 0.210 5.208 1.00 83.69 93 THR A O 1
ATOM 728 N N . PRO A 1 94 ? -9.911 -0.835 4.180 1.00 76.88 94 PRO A N 1
ATOM 729 C CA . PRO A 1 94 ? -9.233 0.403 3.840 1.00 76.88 94 PRO A CA 1
ATOM 730 C C . PRO A 1 94 ? -10.120 1.259 2.933 1.00 76.88 94 PRO A C 1
ATOM 732 O O . PRO A 1 94 ? -10.879 0.735 2.112 1.00 76.88 94 PRO A O 1
ATOM 735 N N . ARG A 1 95 ? -10.025 2.582 3.079 1.00 73.62 95 ARG A N 1
ATOM 736 C CA . ARG A 1 95 ? -10.728 3.511 2.189 1.00 73.62 95 ARG A CA 1
ATOM 737 C C . ARG A 1 95 ? -10.228 3.344 0.752 1.00 73.62 95 ARG A C 1
ATOM 739 O O . ARG A 1 95 ? -9.041 3.098 0.536 1.00 73.62 95 ARG A O 1
ATOM 746 N N . ALA A 1 96 ? -11.115 3.535 -0.221 1.00 70.12 96 ALA A N 1
ATOM 747 C CA . ALA A 1 96 ? -10.695 3.659 -1.610 1.00 70.12 96 ALA A CA 1
ATOM 748 C C . ALA A 1 96 ? -9.862 4.942 -1.769 1.00 70.12 96 ALA A C 1
ATOM 750 O O . ALA A 1 96 ? -10.256 6.008 -1.291 1.00 70.12 96 ALA A O 1
ATOM 751 N N . VAL A 1 97 ? -8.705 4.834 -2.416 1.00 68.94 97 VAL A N 1
ATOM 752 C CA . VAL A 1 97 ? -7.846 5.968 -2.773 1.00 68.94 97 VAL A CA 1
ATOM 753 C C . VAL A 1 97 ? -7.858 6.071 -4.293 1.00 68.94 97 VAL A C 1
ATOM 755 O O . VAL A 1 97 ? -7.910 5.060 -4.992 1.00 68.94 97 VAL A O 1
ATOM 758 N N . ILE A 1 98 ? -7.862 7.293 -4.824 1.00 66.25 98 ILE A N 1
ATOM 759 C CA . ILE A 1 98 ? -7.800 7.485 -6.275 1.00 66.25 98 ILE A CA 1
ATOM 760 C C . ILE A 1 98 ? -6.461 6.927 -6.773 1.00 66.25 98 ILE A C 1
ATOM 762 O O . ILE A 1 98 ? -5.410 7.296 -6.256 1.00 66.25 98 ILE A O 1
ATOM 766 N N . GLY A 1 99 ? -6.508 6.052 -7.778 1.00 61.22 99 GLY A N 1
ATOM 767 C CA . GLY A 1 99 ? -5.310 5.466 -8.380 1.00 61.22 99 GLY A CA 1
ATOM 768 C C . GLY A 1 99 ? -4.784 4.210 -7.693 1.00 61.22 99 GLY A C 1
ATOM 769 O O . GLY A 1 99 ? -3.728 3.736 -8.083 1.00 61.22 99 GLY A O 1
ATOM 770 N N . THR A 1 100 ? -5.492 3.646 -6.709 1.00 62.25 100 THR A N 1
ATOM 771 C CA . THR A 1 100 ? -5.166 2.316 -6.171 1.00 62.25 100 THR A CA 1
ATOM 772 C C . THR A 1 100 ? -6.202 1.278 -6.592 1.00 62.25 100 THR A C 1
ATOM 774 O O . THR A 1 100 ? -7.385 1.609 -6.748 1.00 62.25 100 THR A O 1
ATOM 777 N N . PRO A 1 101 ? -5.808 0.001 -6.760 1.00 61.81 101 PRO A N 1
ATOM 778 C CA . PRO A 1 101 ? -6.784 -1.076 -6.851 1.00 61.81 101 PRO A CA 1
ATOM 779 C C . PRO A 1 101 ? -7.594 -1.154 -5.551 1.00 61.81 101 PRO A C 1
ATOM 781 O O . PRO A 1 101 ? -7.134 -0.736 -4.482 1.00 61.81 101 PRO A O 1
ATOM 784 N N . ALA A 1 102 ? -8.805 -1.712 -5.637 1.00 65.56 102 ALA A N 1
ATOM 785 C CA . ALA A 1 102 ? -9.661 -1.926 -4.475 1.00 65.56 102 ALA A CA 1
ATOM 786 C C . ALA A 1 102 ? -8.895 -2.709 -3.398 1.00 65.56 102 ALA A C 1
ATOM 788 O O . ALA A 1 102 ? -8.561 -3.884 -3.572 1.00 65.56 102 ALA A O 1
ATOM 789 N N . GLN A 1 103 ? -8.601 -2.033 -2.288 1.00 69.19 103 GLN A N 1
ATOM 790 C CA . GLN A 1 103 ? -7.810 -2.611 -1.216 1.00 69.19 103 GLN A CA 1
ATOM 791 C C . GLN A 1 103 ? -8.632 -3.689 -0.510 1.00 69.19 103 GLN A C 1
ATOM 793 O O . GLN A 1 103 ? -9.778 -3.427 -0.127 1.00 69.19 103 GLN A O 1
ATOM 798 N N . PRO A 1 104 ? -8.111 -4.910 -0.326 1.00 75.25 104 PRO A N 1
ATOM 799 C CA . PRO A 1 104 ? -8.973 -5.974 0.153 1.00 75.25 104 PRO A CA 1
ATOM 800 C C . PRO A 1 104 ? -9.138 -5.905 1.666 1.00 75.25 104 PRO A C 1
ATOM 802 O O . PRO A 1 104 ? -8.306 -5.356 2.387 1.00 75.25 104 PRO A O 1
ATOM 805 N N . VAL A 1 105 ? -10.212 -6.521 2.150 1.00 84.12 105 VAL A N 1
ATOM 806 C CA . VAL A 1 105 ? -10.556 -6.526 3.572 1.00 84.12 105 VAL A CA 1
ATOM 807 C C . VAL A 1 105 ? -9.449 -7.189 4.396 1.00 84.12 105 VAL A C 1
ATOM 809 O O . VAL A 1 105 ? -9.033 -8.316 4.110 1.00 84.12 105 VAL A O 1
ATOM 812 N N . ALA A 1 106 ? -8.983 -6.486 5.424 1.00 84.00 106 ALA A N 1
ATOM 813 C CA . ALA A 1 106 ? -8.081 -7.007 6.437 1.00 84.00 106 ALA A CA 1
ATOM 814 C C . ALA A 1 106 ? -8.894 -7.576 7.607 1.00 84.00 106 ALA A C 1
ATOM 816 O O . ALA A 1 106 ? -9.883 -6.993 8.048 1.00 84.00 106 ALA A O 1
ATOM 817 N N . THR A 1 107 ? -8.472 -8.726 8.117 1.00 84.75 107 THR A N 1
ATOM 818 C CA . THR A 1 107 ? -9.094 -9.406 9.265 1.00 84.75 107 THR A CA 1
ATOM 819 C C . THR A 1 107 ? -8.018 -9.759 10.279 1.00 84.75 107 THR A C 1
ATOM 821 O O . THR A 1 107 ? -6.832 -9.702 9.958 1.00 84.75 107 THR A O 1
ATOM 824 N N . ALA A 1 108 ? -8.396 -10.155 11.494 1.00 80.81 108 ALA A N 1
ATOM 825 C CA . ALA A 1 108 ? -7.415 -10.574 12.498 1.00 80.81 108 ALA A CA 1
ATOM 826 C C . ALA A 1 108 ? -6.535 -11.759 12.032 1.00 80.81 108 ALA A C 1
ATOM 828 O O . ALA A 1 108 ? -5.367 -11.835 12.394 1.00 80.81 108 ALA A O 1
ATOM 829 N N . ASN A 1 109 ? -7.063 -12.648 11.179 1.00 79.00 109 ASN A N 1
ATOM 830 C CA . ASN A 1 109 ? -6.308 -13.780 10.618 1.00 79.00 109 ASN A CA 1
ATOM 831 C C . ASN A 1 109 ? -5.419 -13.392 9.429 1.00 79.00 109 ASN A C 1
ATOM 833 O O . ASN A 1 109 ? -4.456 -14.086 9.116 1.00 79.00 109 ASN A O 1
ATOM 837 N N . ASN A 1 110 ? -5.759 -12.312 8.728 1.00 80.44 110 ASN A N 1
ATOM 838 C CA . ASN A 1 110 ? -4.982 -11.798 7.611 1.00 80.44 110 ASN A CA 1
ATOM 839 C C . ASN A 1 110 ? -5.057 -10.273 7.621 1.00 80.44 110 ASN A C 1
ATOM 841 O O . ASN A 1 110 ? -5.870 -9.665 6.918 1.00 80.44 110 ASN A O 1
ATOM 845 N N . SER A 1 111 ? -4.217 -9.653 8.452 1.00 75.62 111 SER A N 1
ATOM 846 C CA . SER A 1 111 ? -4.200 -8.197 8.593 1.00 75.62 111 SER A CA 1
ATOM 847 C C . SER A 1 111 ? -3.409 -7.492 7.498 1.00 75.62 111 SER A C 1
ATOM 849 O O . SER A 1 111 ? -3.291 -6.269 7.563 1.00 75.62 111 SER A O 1
ATOM 851 N N . ARG A 1 112 ? -2.843 -8.240 6.531 1.00 76.50 112 ARG A N 1
ATOM 852 C CA . ARG A 1 112 ? -2.077 -7.727 5.373 1.00 76.50 112 ARG A CA 1
ATOM 853 C C . ARG A 1 112 ? -0.928 -6.783 5.742 1.00 76.50 112 ARG A C 1
ATOM 855 O O . ARG A 1 112 ? -0.469 -5.981 4.943 1.00 76.50 112 ARG A O 1
ATOM 862 N N . THR A 1 113 ? -0.487 -6.880 6.985 1.00 77.75 113 THR A N 1
ATOM 863 C CA . THR A 1 113 ? 0.506 -6.033 7.637 1.00 77.75 113 THR A CA 1
ATOM 864 C C . THR A 1 113 ? 1.412 -6.936 8.459 1.00 77.75 113 THR A C 1
ATOM 866 O O . THR A 1 113 ? 1.048 -8.072 8.780 1.00 77.75 113 THR A O 1
ATOM 869 N N . THR A 1 114 ? 2.571 -6.426 8.865 1.00 76.81 114 THR A N 1
ATOM 870 C CA . THR A 1 114 ? 3.518 -7.151 9.731 1.00 76.81 114 THR A CA 1
ATOM 871 C C . THR A 1 114 ? 2.895 -7.608 11.057 1.00 76.81 114 THR A C 1
ATOM 873 O O . THR A 1 114 ? 3.356 -8.580 11.654 1.00 76.81 114 THR A O 1
ATOM 876 N N . TYR A 1 115 ? 1.792 -6.981 11.477 1.00 75.56 115 TYR A N 1
ATOM 877 C CA . TYR A 1 115 ? 1.002 -7.368 12.644 1.00 75.56 115 TYR A CA 1
ATOM 878 C C . TYR A 1 115 ? 0.416 -8.787 12.567 1.00 75.56 115 TYR A C 1
ATOM 880 O O . TYR A 1 115 ? 0.380 -9.471 13.588 1.00 75.56 115 TYR A O 1
ATOM 888 N N . GLY A 1 116 ? 0.016 -9.250 11.377 1.00 68.12 116 GLY A N 1
ATOM 889 C CA . GLY A 1 116 ? -0.619 -10.560 11.167 1.00 68.12 116 GLY A CA 1
ATOM 890 C C . GLY A 1 116 ? 0.360 -11.706 10.944 1.00 68.12 116 GLY A C 1
ATOM 891 O O . GLY A 1 116 ? -0.034 -12.865 10.979 1.00 68.12 116 GLY A O 1
ATOM 892 N N . GLY A 1 117 ? 1.650 -11.404 10.772 1.00 65.69 117 GLY A N 1
ATOM 893 C CA . GLY A 1 117 ? 2.706 -12.403 10.585 1.00 65.69 117 GLY A CA 1
ATOM 894 C C . GLY A 1 117 ? 3.113 -13.154 11.860 1.00 65.69 117 GLY A C 1
ATOM 895 O O . GLY A 1 117 ? 4.153 -13.802 11.869 1.00 65.69 117 GLY A O 1
ATOM 896 N N . GLY A 1 118 ? 2.361 -13.029 12.960 1.00 64.12 118 GLY A N 1
ATOM 897 C CA . GLY A 1 118 ? 2.657 -13.712 14.227 1.00 64.12 118 GLY A CA 1
ATOM 898 C C . GLY A 1 118 ? 3.858 -13.154 15.004 1.00 64.12 118 GLY A C 1
ATOM 899 O O . GLY A 1 118 ? 4.278 -13.762 15.986 1.00 64.12 118 GLY A O 1
ATOM 900 N N . ILE A 1 119 ? 4.408 -12.003 14.599 1.00 67.88 119 ILE A N 1
ATOM 901 C CA . ILE A 1 119 ? 5.556 -11.369 15.271 1.00 67.88 119 ILE A CA 1
ATOM 902 C C . ILE A 1 119 ? 5.085 -10.411 16.376 1.00 67.88 119 ILE A C 1
ATOM 904 O O . ILE A 1 119 ? 5.614 -10.445 17.482 1.00 67.88 119 ILE A O 1
ATOM 908 N N . SER A 1 120 ? 4.081 -9.568 16.105 1.00 75.81 120 SER A N 1
ATOM 909 C CA . SER A 1 120 ? 3.671 -8.494 17.031 1.00 75.81 120 SER A CA 1
ATOM 910 C C . SER A 1 120 ? 2.487 -8.847 17.938 1.00 75.81 120 SER A C 1
ATOM 912 O O . SER A 1 120 ? 2.455 -8.398 19.078 1.00 75.81 120 SER A O 1
ATOM 914 N N . PHE A 1 121 ? 1.524 -9.649 17.464 1.00 79.50 121 PHE A N 1
ATOM 915 C CA . PHE A 1 121 ? 0.271 -9.936 18.188 1.00 79.50 121 PHE A CA 1
ATOM 916 C C . PHE A 1 121 ? -0.069 -11.432 18.266 1.00 79.50 121 PHE A C 1
ATOM 918 O O . PHE A 1 121 ? -1.232 -11.817 18.252 1.00 79.50 121 PHE A O 1
ATOM 925 N N . ASN A 1 122 ? 0.949 -12.288 18.389 1.00 75.00 122 ASN A N 1
ATOM 926 C CA . ASN A 1 122 ? 0.796 -13.753 18.423 1.00 75.00 122 ASN A CA 1
ATOM 927 C C . ASN A 1 122 ? -0.143 -14.257 19.545 1.00 75.00 122 ASN A C 1
ATOM 929 O O . ASN A 1 122 ? -0.806 -15.274 19.404 1.00 75.00 122 ASN A O 1
ATOM 933 N N . ALA A 1 123 ? -0.240 -13.518 20.654 1.00 79.19 123 ALA A N 1
ATOM 934 C CA . ALA A 1 123 ? -1.086 -13.867 21.797 1.00 79.19 123 ALA A CA 1
ATOM 935 C C . ALA A 1 123 ? -2.500 -13.252 21.746 1.00 79.19 123 ALA A C 1
ATOM 937 O O . ALA A 1 123 ? -3.175 -13.201 22.776 1.00 79.19 123 ALA A O 1
ATOM 938 N N . ALA A 1 124 ? -2.936 -12.725 20.596 1.00 82.25 124 ALA A N 1
ATOM 939 C CA . ALA A 1 124 ? -4.275 -12.158 20.480 1.00 82.25 124 ALA A CA 1
ATOM 940 C C . ALA A 1 124 ? -5.336 -13.255 20.697 1.00 82.25 124 ALA A C 1
ATOM 942 O O . ALA A 1 124 ? -5.264 -14.315 20.069 1.00 82.25 124 ALA A O 1
ATOM 943 N N . PRO A 1 125 ? -6.319 -13.038 21.586 1.00 84.69 125 PRO A N 1
ATOM 944 C CA . PRO A 1 125 ? -7.340 -14.038 21.864 1.00 84.69 125 PRO A CA 1
ATOM 945 C C . PRO A 1 125 ? -8.286 -14.201 20.668 1.00 84.69 125 PRO A C 1
ATOM 947 O O . PRO A 1 125 ? -8.690 -13.225 20.040 1.00 84.69 125 PRO A O 1
ATOM 950 N N . VAL A 1 126 ? -8.685 -15.444 20.384 1.00 87.44 126 VAL A N 1
ATOM 951 C CA . VAL A 1 126 ? -9.634 -15.764 19.299 1.00 87.44 126 VAL A CA 1
ATOM 952 C C . VAL A 1 126 ? -11.046 -15.267 19.624 1.00 87.44 126 VAL A C 1
ATOM 954 O O . VAL A 1 126 ? -11.771 -14.826 18.731 1.00 87.44 126 VAL A O 1
ATOM 957 N N . THR A 1 127 ? -11.415 -15.303 20.905 1.00 91.06 127 THR A N 1
ATOM 958 C CA . THR A 1 127 ? -12.716 -14.864 21.409 1.00 91.06 127 THR A CA 1
ATOM 959 C C . THR A 1 127 ? -12.532 -14.185 22.761 1.00 91.06 127 THR A C 1
ATOM 961 O O . THR A 1 127 ? -11.776 -14.669 23.605 1.00 91.06 127 THR A O 1
ATOM 964 N N . VAL A 1 128 ? -13.237 -13.078 22.977 1.00 93.75 128 VAL A N 1
ATOM 965 C CA . VAL A 1 128 ? -13.281 -12.344 24.251 1.00 93.75 128 VAL A CA 1
ATOM 966 C C . VAL A 1 128 ? -14.713 -11.975 24.588 1.00 93.75 128 VAL A C 1
ATOM 968 O O . VAL A 1 128 ? -15.498 -11.681 23.695 1.00 93.75 128 VAL A O 1
ATOM 971 N N . ASN A 1 129 ? -15.065 -11.973 25.870 1.00 96.00 129 ASN A N 1
ATOM 972 C CA . ASN A 1 129 ? -16.391 -11.535 26.293 1.00 96.00 129 ASN A CA 1
ATOM 973 C C . ASN A 1 129 ? -16.422 -10.021 26.504 1.00 96.00 129 ASN A C 1
ATOM 975 O O . ASN A 1 129 ? -15.450 -9.433 26.972 1.00 96.00 129 ASN A O 1
ATOM 979 N N . VAL A 1 130 ? -17.552 -9.412 26.161 1.00 95.81 130 VAL A N 1
ATOM 980 C CA . VAL A 1 130 ? -17.808 -7.973 26.222 1.00 95.81 130 VAL A CA 1
ATOM 981 C C . VAL A 1 130 ? -19.163 -7.740 26.901 1.00 95.81 130 VAL A C 1
ATOM 983 O O . VAL A 1 130 ? -20.083 -8.550 26.717 1.00 95.81 130 VAL A O 1
ATOM 986 N N . PRO A 1 131 ? -19.339 -6.666 27.690 1.00 96.81 131 PRO A N 1
ATOM 987 C CA . PRO A 1 131 ? -20.655 -6.287 28.191 1.00 96.81 131 PRO A CA 1
ATOM 988 C C . PRO A 1 131 ? -21.611 -5.869 27.071 1.00 96.81 131 PRO A C 1
ATOM 990 O O . PRO A 1 131 ? -21.208 -5.247 26.087 1.00 96.81 131 PRO A O 1
ATOM 993 N N . VAL A 1 132 ? -22.898 -6.169 27.247 1.00 95.50 132 VAL A N 1
ATOM 994 C CA . VAL A 1 132 ? -23.942 -5.950 26.229 1.00 95.50 132 VAL A CA 1
ATOM 995 C C . VAL A 1 132 ? -23.997 -4.488 25.780 1.00 95.50 132 VAL A C 1
ATOM 997 O O . VAL A 1 132 ? -24.080 -4.211 24.584 1.00 95.50 132 VAL A O 1
ATOM 1000 N N . PHE A 1 133 ? -23.915 -3.546 26.726 1.00 95.25 133 PHE A N 1
ATOM 1001 C CA . PHE A 1 133 ? -23.939 -2.113 26.423 1.00 95.25 133 PHE A CA 1
ATOM 1002 C C . PHE A 1 133 ? -22.786 -1.720 25.497 1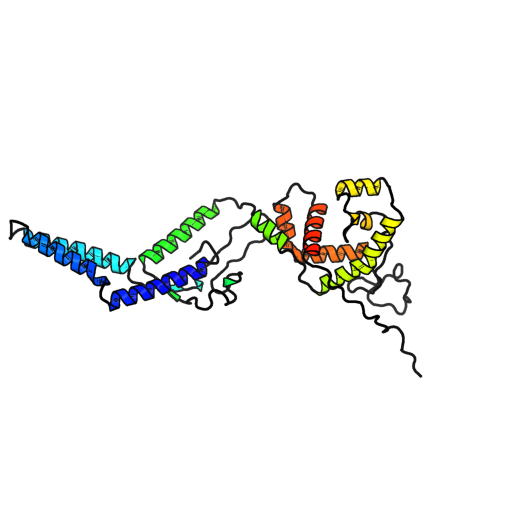.00 95.25 133 PHE A C 1
ATOM 1004 O O . PHE A 1 133 ? -23.001 -1.092 24.465 1.00 95.25 133 PHE A O 1
ATOM 1011 N N . TRP A 1 134 ? -21.561 -2.119 25.844 1.00 95.06 134 TRP A N 1
ATOM 1012 C CA . TRP A 1 134 ? -20.372 -1.749 25.083 1.00 95.06 134 TRP A CA 1
ATOM 1013 C C . TRP A 1 134 ? -20.313 -2.440 23.728 1.00 95.06 134 TRP A C 1
ATOM 1015 O O . TRP A 1 134 ? -19.908 -1.812 22.753 1.00 95.06 134 TRP A O 1
ATOM 1025 N N . TYR A 1 135 ? -20.786 -3.684 23.633 1.00 93.69 135 TYR A N 1
ATOM 1026 C CA . TYR A 1 135 ? -20.960 -4.354 22.348 1.00 93.69 135 TYR A CA 1
ATOM 1027 C C . TYR A 1 135 ? -21.893 -3.548 21.431 1.00 93.69 135 TYR A C 1
ATOM 1029 O O . TYR A 1 135 ? -21.546 -3.262 20.282 1.00 93.69 135 TYR A O 1
ATOM 1037 N N . ALA A 1 136 ? -23.043 -3.105 21.953 1.00 93.81 136 ALA A N 1
ATOM 1038 C CA . ALA A 1 136 ? -23.976 -2.266 21.208 1.00 93.81 136 ALA A CA 1
ATOM 1039 C C . ALA A 1 136 ? -23.332 -0.933 20.790 1.00 93.81 136 ALA A C 1
ATOM 1041 O O . ALA A 1 136 ? -23.389 -0.583 19.612 1.00 93.81 136 ALA A O 1
ATOM 1042 N N . VAL A 1 137 ? -22.653 -0.237 21.708 1.00 94.44 137 VAL A N 1
ATOM 1043 C CA . VAL A 1 137 ? -21.957 1.032 21.426 1.00 94.44 137 VAL A CA 1
ATOM 1044 C C . VAL A 1 137 ? -20.912 0.869 20.323 1.00 94.44 137 VAL A C 1
ATOM 1046 O O . VAL A 1 137 ? -20.910 1.650 19.376 1.00 94.44 137 VAL A O 1
ATOM 1049 N N . MET A 1 138 ? -20.060 -0.154 20.392 1.00 92.00 138 MET A N 1
ATOM 1050 C CA . MET A 1 138 ? -19.040 -0.399 19.368 1.00 92.00 138 MET A CA 1
ATOM 1051 C C . MET A 1 138 ? -19.660 -0.767 18.012 1.00 92.00 138 MET A C 1
ATOM 1053 O O . MET A 1 138 ? -19.239 -0.261 16.969 1.00 92.00 138 MET A O 1
ATOM 1057 N N . SER A 1 139 ? -20.697 -1.611 18.006 1.00 91.12 139 SER A N 1
ATOM 1058 C CA . SER A 1 139 ? -21.394 -1.989 16.771 1.00 91.12 139 SER A CA 1
ATOM 1059 C C . SER A 1 139 ? -22.089 -0.795 16.103 1.00 91.12 139 SER A C 1
ATOM 1061 O O . SER A 1 139 ? -21.990 -0.624 14.889 1.00 91.12 139 SER A O 1
ATOM 1063 N N . PHE A 1 140 ? -22.719 0.079 16.891 1.00 93.56 140 PHE A N 1
ATOM 1064 C CA . PHE A 1 140 ? -23.359 1.291 16.395 1.00 93.56 140 PHE A CA 1
ATOM 1065 C C . PHE A 1 140 ? -22.330 2.324 15.929 1.00 93.56 140 PHE A C 1
ATOM 1067 O O . PHE A 1 140 ? -22.459 2.852 14.829 1.00 93.56 140 PHE A O 1
ATOM 1074 N N . SER A 1 141 ? -21.285 2.578 16.726 1.00 91.94 141 SER A N 1
ATOM 1075 C CA . SER A 1 141 ? -20.233 3.545 16.392 1.00 91.94 141 SER A CA 1
ATOM 1076 C C . SER A 1 141 ? -19.512 3.166 15.102 1.00 91.94 141 SER A C 1
ATOM 1078 O O . SER A 1 141 ? -19.311 4.021 14.245 1.00 91.94 141 SER A O 1
ATOM 1080 N N . SER A 1 142 ? -19.170 1.887 14.925 1.00 90.19 142 SER A N 1
ATOM 1081 C CA . SER A 1 142 ? -18.531 1.414 13.690 1.00 90.19 142 SER A CA 1
ATOM 1082 C C . SER A 1 142 ? -19.454 1.517 12.472 1.00 90.19 142 SER A C 1
ATOM 1084 O O . SER A 1 142 ? -19.011 1.919 11.397 1.00 90.19 142 SER A O 1
ATOM 1086 N N . GLY A 1 143 ? -20.747 1.209 12.628 1.00 89.38 143 GLY A N 1
ATOM 1087 C CA . GLY A 1 143 ? -21.742 1.389 11.568 1.00 89.38 143 GLY A CA 1
ATOM 1088 C C . GLY A 1 143 ? -21.930 2.857 11.175 1.00 89.38 143 GLY A C 1
ATOM 1089 O O . GLY A 1 143 ? -21.950 3.179 9.989 1.00 89.38 143 GLY A O 1
ATOM 1090 N N . PHE A 1 144 ? -22.008 3.750 12.163 1.00 90.50 144 PHE A N 1
ATOM 1091 C CA . PHE A 1 144 ? -22.132 5.189 11.946 1.00 90.50 144 PHE A CA 1
ATOM 1092 C C . PHE A 1 144 ? -20.888 5.774 11.266 1.00 90.50 144 PHE A C 1
ATOM 1094 O O . PHE A 1 144 ? -21.022 6.446 10.247 1.00 90.50 144 PHE A O 1
ATOM 1101 N N . ASN A 1 145 ? -19.684 5.465 11.766 1.00 87.62 145 ASN A N 1
ATOM 1102 C CA . ASN A 1 145 ? -18.427 5.907 11.153 1.00 87.62 145 ASN A CA 1
ATOM 1103 C C . ASN A 1 145 ? -18.336 5.460 9.691 1.00 87.62 145 ASN A C 1
ATOM 1105 O O . ASN A 1 145 ? -17.978 6.255 8.825 1.00 87.62 145 ASN A O 1
ATOM 1109 N N . ARG A 1 146 ? -18.722 4.213 9.393 1.00 85.19 146 ARG A N 1
ATOM 1110 C CA . ARG A 1 146 ? -18.731 3.705 8.018 1.00 85.19 146 ARG A CA 1
ATOM 1111 C C . ARG A 1 146 ? -19.693 4.477 7.116 1.00 85.19 146 ARG A C 1
ATOM 1113 O O . ARG A 1 146 ? -19.308 4.808 6.002 1.00 85.19 146 ARG A O 1
ATOM 1120 N N . ALA A 1 147 ? -20.902 4.771 7.593 1.00 88.06 147 ALA A N 1
ATOM 1121 C CA . ALA A 1 147 ? -21.880 5.542 6.829 1.00 88.06 147 ALA A CA 1
ATOM 1122 C C . ALA A 1 147 ? -21.377 6.966 6.543 1.00 88.06 147 ALA A C 1
ATOM 1124 O O . ALA A 1 147 ? -21.479 7.441 5.420 1.00 88.06 147 ALA A O 1
ATOM 1125 N N . VAL A 1 148 ? -20.762 7.621 7.533 1.00 87.31 148 VAL A N 1
ATOM 1126 C CA . VAL A 1 148 ? -20.166 8.955 7.356 1.00 87.31 148 VAL A CA 1
ATOM 1127 C C . VAL A 1 148 ? -19.012 8.923 6.351 1.00 87.31 148 VAL A C 1
ATOM 1129 O O . VAL A 1 148 ? -18.889 9.824 5.527 1.00 87.31 148 VAL A O 1
ATOM 1132 N N . MET A 1 149 ? -18.166 7.894 6.402 1.00 80.25 149 MET A N 1
ATOM 1133 C CA . MET A 1 149 ? -17.008 7.775 5.512 1.00 80.25 149 MET A CA 1
ATOM 1134 C C . MET A 1 149 ? -17.380 7.444 4.060 1.00 80.25 149 MET A C 1
ATOM 1136 O O . MET A 1 149 ? -16.575 7.715 3.175 1.00 80.25 149 MET A O 1
ATOM 1140 N N . GLU A 1 150 ? -18.566 6.890 3.797 1.00 81.81 150 GLU A N 1
ATOM 1141 C CA . GLU A 1 150 ? -19.054 6.634 2.433 1.00 81.81 150 GLU A CA 1
ATOM 1142 C C . GLU A 1 150 ? -19.394 7.932 1.679 1.00 81.81 150 GLU A C 1
ATOM 1144 O O . GLU A 1 150 ? -19.198 8.009 0.467 1.00 81.81 150 GLU A O 1
ATOM 1149 N N . ASP A 1 151 ? -19.806 8.977 2.400 1.00 82.44 151 ASP A N 1
ATOM 1150 C CA . ASP A 1 151 ? -20.115 10.292 1.824 1.00 82.44 151 ASP A CA 1
ATOM 1151 C C . ASP A 1 151 ? -18.867 11.158 1.581 1.00 82.44 151 ASP A C 1
ATOM 1153 O O . ASP A 1 151 ? -18.926 12.166 0.869 1.00 82.44 151 ASP A O 1
ATOM 1157 N N . VAL A 1 152 ? -17.722 10.794 2.165 1.00 81.12 152 VAL A N 1
ATOM 1158 C CA . VAL A 1 152 ? -16.468 11.530 1.979 1.00 81.12 152 VAL A CA 1
ATOM 1159 C C . VAL A 1 152 ? -15.831 11.101 0.653 1.00 81.12 152 VAL A C 1
ATOM 1161 O O . VAL A 1 152 ? -15.489 9.927 0.495 1.00 81.12 152 VAL A O 1
ATOM 1164 N N . PRO A 1 153 ? -15.601 12.027 -0.300 1.00 78.06 153 PRO A N 1
ATOM 1165 C CA . PRO A 1 153 ? -14.957 11.683 -1.560 1.00 78.06 153 PRO A CA 1
ATOM 1166 C C . PRO A 1 153 ? -13.577 11.055 -1.324 1.00 78.06 153 PRO A C 1
ATOM 1168 O O . PRO A 1 153 ? -12.830 11.539 -0.463 1.00 78.06 153 PRO A O 1
ATOM 1171 N N . PRO A 1 154 ? -13.193 10.021 -2.096 1.00 75.44 154 PRO A N 1
ATOM 1172 C CA . PRO A 1 154 ? -11.862 9.447 -1.998 1.00 75.44 154 PRO A CA 1
ATOM 1173 C C . PRO A 1 154 ? -10.832 10.536 -2.298 1.00 75.44 154 PRO A C 1
ATOM 1175 O O . PRO A 1 154 ? -10.890 11.211 -3.326 1.00 75.44 154 PRO A O 1
ATOM 1178 N N . THR A 1 155 ? -9.895 10.727 -1.379 1.00 75.12 155 THR A N 1
ATOM 1179 C CA . THR A 1 155 ? -8.783 11.656 -1.558 1.00 75.12 155 THR A CA 1
ATOM 1180 C C . THR A 1 155 ? -7.569 10.913 -2.078 1.00 75.12 155 THR A C 1
ATOM 1182 O O . THR A 1 155 ? -7.414 9.707 -1.872 1.00 75.12 155 THR A O 1
ATOM 1185 N N . LEU A 1 156 ? -6.697 11.645 -2.762 1.00 75.12 156 LEU A N 1
ATOM 1186 C CA . LEU A 1 156 ? -5.404 11.122 -3.157 1.00 75.12 156 LEU A CA 1
ATOM 1187 C C . LEU A 1 156 ? -4.470 11.092 -1.941 1.00 75.12 156 LEU A C 1
ATOM 1189 O O . LEU A 1 156 ? -4.321 12.101 -1.247 1.00 75.12 156 LEU A O 1
ATOM 1193 N N . ASP A 1 157 ? -3.845 9.948 -1.670 1.00 75.12 157 ASP A N 1
ATOM 1194 C CA . ASP A 1 157 ? -2.892 9.823 -0.569 1.00 75.12 157 ASP A CA 1
ATOM 1195 C C . ASP A 1 157 ? -1.468 10.106 -1.052 1.00 75.12 157 ASP A C 1
ATOM 1197 O O . ASP A 1 157 ? -0.727 9.205 -1.437 1.00 75.12 157 ASP A O 1
ATOM 1201 N N . PHE A 1 158 ? -1.073 11.378 -1.014 1.00 79.88 158 PHE A N 1
ATOM 1202 C CA . PHE A 1 158 ? 0.281 11.782 -1.393 1.00 79.88 158 PHE A CA 1
ATOM 1203 C C . PHE A 1 158 ? 1.364 11.164 -0.503 1.00 79.88 158 PHE A C 1
ATOM 1205 O O . PHE A 1 158 ? 2.477 10.945 -0.968 1.00 79.88 158 PHE A O 1
ATOM 1212 N N . ARG A 1 159 ? 1.068 10.888 0.775 1.00 80.38 159 ARG A N 1
ATOM 1213 C CA . ARG A 1 159 ? 2.058 10.296 1.686 1.00 80.38 159 ARG A CA 1
ATOM 1214 C C . ARG A 1 159 ? 2.246 8.823 1.362 1.00 80.38 159 ARG A C 1
ATOM 1216 O O . ARG A 1 159 ? 3.383 8.398 1.207 1.00 80.38 159 ARG A O 1
ATOM 1223 N N . GLY A 1 160 ? 1.142 8.100 1.175 1.00 78.81 160 GLY A N 1
ATOM 1224 C CA . GLY A 1 160 ? 1.164 6.720 0.698 1.00 78.81 160 GLY A CA 1
ATOM 1225 C C . GLY A 1 160 ? 1.871 6.591 -0.650 1.00 78.81 160 GLY A C 1
ATOM 1226 O O . GLY A 1 160 ? 2.722 5.727 -0.803 1.00 78.81 160 GLY A O 1
ATOM 1227 N N . TYR A 1 161 ? 1.610 7.506 -1.588 1.00 80.31 161 TYR A N 1
ATOM 1228 C CA . TYR A 1 161 ? 2.309 7.543 -2.875 1.00 80.31 161 TYR A CA 1
ATOM 1229 C C . TYR A 1 161 ? 3.827 7.729 -2.723 1.00 80.31 161 TYR A C 1
ATOM 1231 O O . TYR A 1 161 ? 4.599 6.994 -3.331 1.00 80.31 161 TYR A O 1
ATOM 1239 N N . VAL A 1 162 ? 4.274 8.673 -1.886 1.00 84.75 162 VAL A N 1
ATOM 1240 C CA . VAL A 1 162 ? 5.710 8.896 -1.637 1.00 84.75 162 VAL A CA 1
ATOM 1241 C C . VAL A 1 162 ? 6.363 7.695 -0.950 1.00 84.75 162 VAL A C 1
ATOM 1243 O O . VAL A 1 162 ? 7.502 7.359 -1.272 1.00 84.75 162 VAL A O 1
ATOM 1246 N N . ASP A 1 163 ? 5.673 7.056 -0.009 1.00 85.75 163 ASP A N 1
ATOM 1247 C CA . ASP A 1 163 ? 6.194 5.874 0.679 1.00 85.75 163 ASP A CA 1
ATOM 1248 C C . ASP A 1 163 ? 6.273 4.662 -0.265 1.00 85.75 163 ASP A C 1
ATOM 1250 O O . ASP A 1 163 ? 7.274 3.945 -0.246 1.00 85.75 163 ASP A O 1
ATOM 1254 N N . GLU A 1 164 ? 5.286 4.483 -1.148 1.00 84.38 164 GLU A N 1
ATOM 1255 C CA . GLU A 1 164 ? 5.307 3.445 -2.184 1.00 84.38 164 GLU A CA 1
ATOM 1256 C C . GLU A 1 164 ? 6.450 3.684 -3.177 1.00 84.38 164 GLU A C 1
ATOM 1258 O O . GLU A 1 164 ? 7.239 2.780 -3.432 1.00 84.38 164 GLU A O 1
ATOM 1263 N N . LEU A 1 165 ? 6.636 4.923 -3.651 1.00 86.25 165 LEU A N 1
ATOM 1264 C CA . LEU A 1 165 ? 7.775 5.294 -4.501 1.00 86.25 165 LEU A CA 1
ATOM 1265 C C . LEU A 1 165 ? 9.125 4.988 -3.835 1.00 86.25 165 LEU A C 1
ATOM 1267 O O . LEU A 1 165 ? 10.063 4.550 -4.496 1.00 86.25 165 LEU A O 1
ATOM 1271 N N . ARG A 1 166 ? 9.249 5.216 -2.524 1.00 86.12 166 ARG A N 1
ATOM 1272 C CA . ARG A 1 166 ? 10.489 4.941 -1.780 1.00 86.12 166 ARG A CA 1
ATOM 1273 C C . ARG A 1 166 ? 10.781 3.453 -1.631 1.00 86.12 166 ARG A C 1
ATOM 1275 O O . ARG A 1 166 ? 11.951 3.089 -1.575 1.00 86.12 166 ARG A O 1
ATOM 1282 N N . ASN A 1 167 ? 9.748 2.620 -1.548 1.00 87.62 167 ASN A N 1
ATOM 1283 C CA . ASN A 1 167 ? 9.887 1.170 -1.407 1.00 87.62 167 ASN A CA 1
ATOM 1284 C C . ASN A 1 167 ? 9.848 0.423 -2.747 1.00 87.62 167 ASN A C 1
ATOM 1286 O O . ASN A 1 167 ? 10.186 -0.763 -2.790 1.00 87.62 167 ASN A O 1
ATOM 1290 N N . ALA A 1 168 ? 9.467 1.106 -3.828 1.00 89.44 168 ALA A N 1
ATOM 1291 C CA . ALA A 1 168 ? 9.409 0.559 -5.173 1.00 89.44 168 ALA A CA 1
ATOM 1292 C C . ALA A 1 168 ? 10.755 -0.058 -5.548 1.00 89.44 168 ALA A C 1
ATOM 1294 O O . ALA A 1 168 ? 11.762 0.638 -5.666 1.00 89.44 168 ALA A O 1
ATOM 1295 N N . SER A 1 169 ? 10.779 -1.373 -5.706 1.00 89.56 169 SER A N 1
ATOM 1296 C CA . SER A 1 169 ? 11.972 -2.132 -6.063 1.00 89.56 169 SER A CA 1
ATOM 1297 C C . SER A 1 169 ? 11.567 -3.378 -6.834 1.00 89.56 169 SER A C 1
ATOM 1299 O O . SER A 1 169 ? 10.512 -3.959 -6.584 1.00 89.56 169 SER A O 1
ATOM 1301 N N . ILE A 1 170 ? 12.418 -3.769 -7.774 1.00 90.31 170 ILE A N 1
ATOM 1302 C CA . ILE A 1 170 ? 12.261 -4.942 -8.630 1.00 90.31 170 ILE A CA 1
ATOM 1303 C C . ILE A 1 170 ? 12.543 -6.167 -7.760 1.00 90.31 170 ILE A C 1
ATOM 1305 O O . ILE A 1 170 ? 13.654 -6.312 -7.251 1.00 90.31 170 ILE A O 1
ATOM 1309 N N . GLN A 1 171 ? 11.554 -7.027 -7.551 1.00 88.38 171 GLN A N 1
ATOM 1310 C CA . GLN A 1 171 ? 11.645 -8.234 -6.729 1.00 88.38 171 GLN A CA 1
ATOM 1311 C C . GLN A 1 171 ? 12.031 -9.464 -7.550 1.00 88.38 171 GLN A C 1
ATOM 1313 O O . GLN A 1 171 ? 12.697 -10.349 -7.006 1.00 88.38 171 GLN A O 1
ATOM 1318 N N . ASP A 1 172 ? 11.640 -9.541 -8.829 1.00 90.06 172 ASP A N 1
ATOM 1319 C CA . ASP A 1 172 ? 11.957 -10.699 -9.672 1.00 90.06 172 ASP A CA 1
ATOM 1320 C C . ASP A 1 172 ? 13.477 -10.805 -9.935 1.00 90.06 172 ASP A C 1
ATOM 1322 O O . ASP A 1 172 ? 14.059 -9.951 -10.618 1.00 90.06 172 ASP A O 1
ATOM 1326 N N . PRO A 1 173 ? 14.159 -11.858 -9.431 1.00 88.69 173 PRO A N 1
ATOM 1327 C CA . PRO A 1 173 ? 15.590 -12.029 -9.650 1.00 88.69 173 PRO A CA 1
ATOM 1328 C C . PRO A 1 173 ? 15.948 -12.230 -11.128 1.00 88.69 173 PRO A C 1
ATOM 1330 O O . PRO A 1 173 ? 17.024 -11.800 -11.543 1.00 88.69 173 PRO A O 1
ATOM 1333 N N . ASN A 1 174 ? 15.079 -12.845 -11.937 1.00 88.69 174 ASN A N 1
ATOM 1334 C CA . ASN A 1 174 ? 15.361 -13.060 -13.359 1.00 88.69 174 ASN A CA 1
ATOM 1335 C C . ASN A 1 174 ? 15.359 -11.734 -14.119 1.00 88.69 174 ASN A C 1
ATOM 1337 O O . ASN A 1 174 ? 16.290 -11.463 -14.879 1.00 88.69 174 ASN A O 1
ATOM 1341 N N . LEU A 1 175 ? 14.374 -10.877 -13.839 1.00 90.06 175 LEU A N 1
ATOM 1342 C CA . LEU A 1 175 ? 14.297 -9.532 -14.402 1.00 90.06 175 LEU A CA 1
ATOM 1343 C C . LEU A 1 175 ? 15.499 -8.677 -13.981 1.00 90.06 175 LEU A C 1
ATOM 1345 O O . LEU A 1 175 ? 16.085 -7.986 -14.812 1.00 90.06 175 LEU A O 1
ATOM 1349 N N . GLN A 1 176 ? 15.948 -8.773 -12.723 1.00 89.38 176 GLN A N 1
ATOM 1350 C CA . GLN A 1 176 ? 17.190 -8.115 -12.299 1.00 89.38 176 GLN A CA 1
ATOM 1351 C C . GLN A 1 176 ? 18.399 -8.593 -13.116 1.00 89.38 176 GLN A C 1
ATOM 1353 O O . GLN A 1 176 ? 19.221 -7.778 -13.540 1.00 89.38 176 GLN A O 1
ATOM 1358 N N . HIS A 1 177 ? 18.544 -9.902 -13.341 1.00 88.31 177 HIS A N 1
ATOM 1359 C CA . HIS A 1 177 ? 19.631 -10.442 -14.164 1.00 88.31 177 HIS A CA 1
ATOM 1360 C C . HIS A 1 177 ? 19.551 -9.960 -15.616 1.00 88.31 177 HIS A C 1
ATOM 1362 O O . HIS A 1 177 ? 20.574 -9.588 -16.193 1.00 88.31 177 HIS A O 1
ATOM 1368 N N . GLU A 1 178 ? 18.349 -9.905 -16.180 1.00 89.44 178 GLU A N 1
ATOM 1369 C CA . GLU A 1 178 ? 18.110 -9.413 -17.532 1.00 89.44 178 GLU A CA 1
ATOM 1370 C C . GLU A 1 178 ? 18.478 -7.930 -17.683 1.00 89.44 178 GLU A C 1
ATOM 1372 O O . GLU A 1 178 ? 19.202 -7.571 -18.610 1.00 89.44 178 GLU A O 1
ATOM 1377 N N . ILE A 1 179 ? 18.081 -7.084 -16.727 1.00 91.31 179 ILE A N 1
ATOM 1378 C CA . ILE A 1 179 ? 18.433 -5.656 -16.694 1.00 91.31 179 ILE A CA 1
ATOM 1379 C C . ILE A 1 179 ? 19.951 -5.460 -16.612 1.00 91.31 179 ILE A C 1
ATOM 1381 O O . ILE A 1 179 ? 20.503 -4.597 -17.295 1.00 91.31 179 ILE A O 1
ATOM 1385 N N . ASN A 1 180 ? 20.648 -6.262 -15.802 1.00 89.56 180 ASN A N 1
ATOM 1386 C CA . ASN A 1 180 ? 22.108 -6.196 -15.687 1.00 89.56 180 ASN A CA 1
ATOM 1387 C C . ASN A 1 180 ? 22.810 -6.559 -16.997 1.00 89.56 180 ASN A C 1
ATOM 1389 O O . ASN A 1 180 ? 23.798 -5.928 -17.380 1.00 89.56 180 ASN A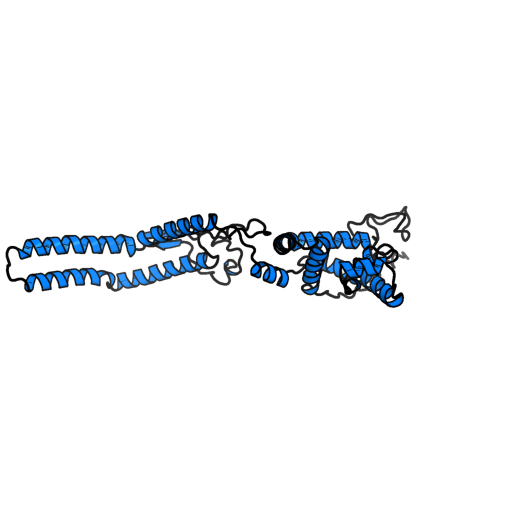 O 1
ATOM 1393 N N . ASP A 1 181 ? 22.311 -7.581 -17.684 1.00 89.75 181 ASP A N 1
ATOM 1394 C CA . ASP A 1 181 ? 22.850 -7.949 -18.979 1.00 89.75 181 ASP A CA 1
ATOM 1395 C C . ASP A 1 181 ? 22.550 -6.889 -20.045 1.00 89.75 181 ASP A C 1
ATOM 1397 O O . ASP A 1 181 ? 23.441 -6.559 -20.824 1.00 89.75 181 ASP A O 1
ATOM 1401 N N . PHE A 1 182 ? 21.346 -6.310 -20.049 1.00 92.12 182 PHE A N 1
ATOM 1402 C CA . PHE A 1 182 ? 21.000 -5.201 -20.939 1.00 92.12 182 PHE A CA 1
ATOM 1403 C C . PHE A 1 182 ? 21.901 -3.987 -20.697 1.00 92.12 182 PHE A C 1
ATOM 1405 O O . PHE A 1 182 ? 22.399 -3.370 -21.640 1.00 92.12 182 PHE A O 1
ATOM 1412 N N . PHE A 1 183 ? 22.170 -3.664 -19.427 1.00 91.56 183 PHE A N 1
ATOM 1413 C CA . PHE A 1 183 ? 23.075 -2.579 -19.064 1.00 91.56 183 PHE A CA 1
ATOM 1414 C C . PHE A 1 183 ? 24.457 -2.779 -19.701 1.00 91.56 183 PHE A C 1
ATOM 1416 O O . PHE A 1 183 ? 25.018 -1.846 -20.275 1.00 91.56 183 PHE A O 1
ATOM 1423 N N . ARG A 1 184 ? 25.007 -3.995 -19.612 1.00 89.12 184 ARG A N 1
ATOM 1424 C CA . ARG A 1 184 ? 26.338 -4.312 -20.142 1.00 89.12 184 ARG A CA 1
ATOM 1425 C C . ARG A 1 184 ? 26.365 -4.334 -21.669 1.00 89.12 184 ARG A C 1
ATOM 1427 O O . ARG A 1 184 ? 27.249 -3.708 -22.244 1.00 89.12 184 ARG A O 1
ATOM 1434 N N . ASP A 1 185 ? 25.439 -5.062 -22.286 1.00 90.19 185 ASP A N 1
ATOM 1435 C CA . ASP A 1 185 ? 25.491 -5.378 -23.717 1.00 90.19 185 ASP A CA 1
ATOM 1436 C C . ASP A 1 185 ? 25.001 -4.191 -24.566 1.00 90.19 185 ASP A C 1
ATOM 1438 O O . ASP A 1 185 ? 25.552 -3.914 -25.622 1.00 90.19 185 ASP A O 1
ATOM 1442 N N . CYS A 1 186 ? 24.000 -3.444 -24.090 1.00 92.94 186 CYS A N 1
ATOM 1443 C CA . CYS A 1 186 ? 23.378 -2.360 -24.852 1.00 92.94 186 CYS A CA 1
ATOM 1444 C C . CYS A 1 186 ? 23.785 -0.972 -24.345 1.00 92.94 186 CYS A C 1
ATOM 1446 O O . CYS A 1 186 ? 24.309 -0.146 -25.096 1.00 92.94 186 CYS A O 1
ATOM 1448 N N . PHE A 1 187 ? 23.538 -0.686 -23.063 1.00 93.31 187 PHE A N 1
ATOM 1449 C CA . PHE A 1 187 ? 23.657 0.679 -22.540 1.00 93.31 187 PHE A CA 1
ATOM 1450 C C . PHE A 1 187 ? 25.108 1.176 -22.479 1.00 93.31 187 PHE A C 1
ATOM 1452 O O . PHE A 1 187 ? 25.379 2.313 -22.867 1.00 93.31 187 PHE A O 1
ATOM 1459 N N . VAL A 1 188 ? 26.058 0.345 -22.031 1.00 92.75 188 VAL A N 1
ATOM 1460 C CA . VAL A 1 188 ? 27.479 0.736 -21.957 1.00 92.75 188 VAL A CA 1
ATOM 1461 C C . VAL A 1 188 ? 28.033 1.084 -23.339 1.00 92.75 188 VAL A C 1
ATOM 1463 O O . VAL A 1 188 ? 28.736 2.091 -23.474 1.00 92.75 188 VAL A O 1
ATOM 1466 N N . GLU A 1 189 ? 27.703 0.298 -24.366 1.00 92.50 189 GLU A N 1
ATOM 1467 C CA . GLU A 1 189 ? 28.136 0.561 -25.740 1.00 92.50 189 GLU A CA 1
ATOM 1468 C C . GLU A 1 189 ? 27.486 1.836 -26.296 1.00 92.50 189 GLU A C 1
ATOM 1470 O O . GLU A 1 189 ? 28.196 2.747 -26.736 1.00 92.50 189 GLU A O 1
ATOM 1475 N N . ALA A 1 190 ? 26.157 1.952 -26.197 1.00 94.19 190 ALA A N 1
ATOM 1476 C CA . ALA A 1 190 ? 25.408 3.111 -26.685 1.00 94.19 190 ALA A CA 1
ATOM 1477 C C . ALA A 1 190 ? 25.887 4.420 -26.041 1.00 94.19 190 ALA A C 1
ATOM 1479 O O . ALA A 1 190 ? 26.157 5.406 -26.734 1.00 94.19 190 ALA A O 1
ATOM 1480 N N . ARG A 1 191 ? 26.081 4.416 -24.719 1.00 94.12 191 ARG A N 1
ATOM 1481 C CA . ARG A 1 191 ? 26.563 5.583 -23.977 1.00 94.12 191 ARG A CA 1
ATOM 1482 C C . ARG A 1 191 ? 27.992 5.951 -24.344 1.00 94.12 191 ARG A C 1
ATOM 1484 O O . ARG A 1 191 ? 28.295 7.130 -24.522 1.00 94.12 191 ARG A O 1
ATOM 1491 N N . SER A 1 192 ? 28.869 4.961 -24.498 1.00 93.62 192 SER A N 1
ATOM 1492 C CA . SER A 1 192 ? 30.253 5.198 -24.923 1.00 93.62 192 SER A CA 1
ATOM 1493 C C . SER A 1 192 ? 30.305 5.833 -26.311 1.00 93.62 192 SER A C 1
ATOM 1495 O O . SER A 1 192 ? 31.035 6.806 -26.515 1.00 93.62 192 SER A O 1
ATOM 1497 N N . LYS A 1 193 ? 29.480 5.342 -27.243 1.00 93.25 193 LYS A N 1
ATOM 1498 C CA . LYS A 1 193 ? 29.345 5.907 -28.588 1.00 93.25 193 LYS A CA 1
ATOM 1499 C C . LYS A 1 193 ? 28.825 7.346 -28.552 1.00 93.25 193 LYS A C 1
ATOM 1501 O O . LYS A 1 193 ? 29.437 8.225 -29.153 1.00 93.25 193 LYS A O 1
ATOM 1506 N N . TYR A 1 194 ? 27.777 7.615 -27.774 1.00 92.75 194 TYR A N 1
ATOM 1507 C CA . TYR A 1 194 ? 27.199 8.956 -27.632 1.00 92.75 194 TYR A CA 1
ATOM 1508 C C . TYR A 1 194 ? 28.205 9.973 -27.076 1.00 92.75 194 TYR A C 1
ATOM 1510 O O . TYR A 1 194 ? 28.337 11.085 -27.591 1.00 92.75 194 TYR A O 1
ATOM 1518 N N . LEU A 1 195 ? 28.971 9.580 -26.054 1.00 92.62 195 LEU A N 1
ATOM 1519 C CA . LEU A 1 195 ? 30.005 10.427 -25.453 1.00 92.62 195 LEU A CA 1
ATOM 1520 C C . LEU A 1 195 ? 31.194 10.681 -26.390 1.00 92.62 195 LEU A C 1
ATOM 1522 O O . LEU A 1 195 ? 31.826 11.739 -26.284 1.00 92.62 195 LEU A O 1
ATOM 1526 N N . ALA A 1 196 ? 31.501 9.733 -27.280 1.00 93.44 196 ALA A N 1
ATOM 1527 C CA . ALA A 1 196 ? 32.556 9.861 -28.280 1.00 93.44 196 ALA A CA 1
ATOM 1528 C C . ALA A 1 196 ? 32.136 10.764 -29.451 1.00 93.44 196 ALA A C 1
ATOM 1530 O O . ALA A 1 196 ? 32.901 11.638 -29.854 1.00 93.44 196 ALA A O 1
ATOM 1531 N N . GLU A 1 197 ? 30.923 10.578 -29.976 1.00 91.12 197 GLU A N 1
ATOM 1532 C CA . GLU A 1 197 ? 30.410 11.320 -31.133 1.00 91.12 197 GLU A CA 1
ATOM 1533 C C . GLU A 1 197 ? 29.955 12.741 -30.773 1.00 91.12 197 GLU A C 1
ATOM 1535 O O . GLU A 1 197 ? 30.059 13.643 -31.604 1.00 91.12 197 GLU A O 1
ATOM 1540 N N . ARG A 1 198 ? 29.466 12.951 -29.540 1.00 86.81 198 ARG A N 1
ATOM 1541 C CA . ARG A 1 198 ? 28.852 14.208 -29.061 1.00 86.81 198 ARG A CA 1
ATOM 1542 C C . ARG A 1 198 ? 27.906 14.841 -30.093 1.00 86.81 198 ARG A C 1
ATOM 1544 O O . ARG A 1 198 ? 28.093 16.002 -30.475 1.00 86.81 198 ARG A O 1
ATOM 1551 N N . PRO A 1 199 ? 26.908 14.085 -30.577 1.00 85.50 199 PRO A N 1
ATOM 1552 C CA . PRO A 1 199 ? 26.053 14.540 -31.660 1.00 85.50 199 PRO A CA 1
ATOM 1553 C C . PRO A 1 199 ? 25.176 15.725 -31.226 1.00 85.50 199 PRO A C 1
ATOM 1555 O O . PRO A 1 199 ? 24.557 15.710 -30.166 1.00 85.50 199 PRO A O 1
ATOM 1558 N N . SER A 1 200 ? 25.085 16.749 -32.077 1.00 83.12 200 SER A N 1
ATOM 1559 C CA . SER A 1 200 ? 24.270 17.955 -31.858 1.00 83.12 200 SER A CA 1
ATOM 1560 C C . SER A 1 200 ? 23.222 18.132 -32.962 1.00 83.12 200 SER A C 1
ATOM 1562 O O . SER A 1 200 ? 23.201 19.120 -33.696 1.00 83.12 200 SER A O 1
ATOM 1564 N N . SER A 1 201 ? 22.349 17.133 -33.117 1.00 89.31 201 SER A N 1
ATOM 1565 C CA . SER A 1 201 ? 21.253 17.181 -34.091 1.00 89.31 201 SER A CA 1
ATOM 1566 C C . SER A 1 201 ? 19.989 17.812 -33.494 1.00 89.31 201 SER A C 1
ATOM 1568 O O . SER A 1 201 ? 19.725 17.700 -32.297 1.00 89.31 201 SER A O 1
ATOM 1570 N N . ALA A 1 202 ? 19.160 18.434 -34.340 1.00 90.69 202 ALA A N 1
ATOM 1571 C CA . ALA A 1 202 ? 17.886 19.019 -33.909 1.00 90.69 202 ALA A CA 1
ATOM 1572 C C . ALA A 1 202 ? 16.924 17.978 -33.301 1.00 90.69 202 ALA A C 1
ATOM 1574 O O . ALA A 1 202 ? 16.153 18.312 -32.405 1.00 90.69 202 ALA A O 1
ATOM 1575 N N . ALA A 1 203 ? 16.994 16.720 -33.756 1.00 90.19 203 ALA A N 1
ATOM 1576 C CA . ALA A 1 203 ? 16.219 15.613 -33.196 1.00 90.19 203 ALA A CA 1
ATOM 1577 C C . ALA A 1 203 ? 16.639 15.303 -31.750 1.00 90.19 203 ALA A C 1
ATOM 1579 O O 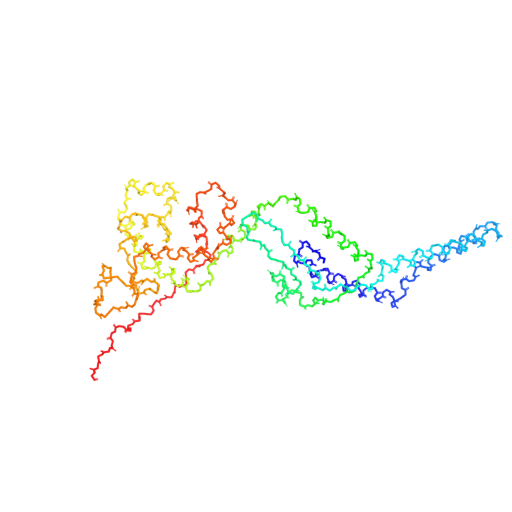. ALA A 1 203 ? 15.787 15.185 -30.875 1.00 90.19 203 ALA A O 1
ATOM 1580 N N . ILE A 1 204 ? 17.947 15.274 -31.475 1.00 89.88 204 ILE A N 1
ATOM 1581 C CA . ILE A 1 204 ? 18.473 15.069 -30.118 1.00 89.88 204 ILE A CA 1
ATOM 1582 C C . ILE A 1 204 ? 18.083 16.240 -29.218 1.00 89.88 204 ILE A C 1
ATOM 1584 O O . ILE A 1 204 ? 17.599 16.025 -28.114 1.00 89.88 204 ILE A O 1
ATOM 1588 N N . THR A 1 205 ? 18.208 17.483 -29.694 1.00 91.50 205 THR A N 1
ATOM 1589 C CA . THR A 1 205 ? 17.772 18.656 -28.921 1.00 91.50 205 THR A CA 1
ATOM 1590 C C . THR A 1 205 ? 16.278 18.604 -28.583 1.00 91.50 205 THR A C 1
ATOM 1592 O O . THR A 1 205 ? 15.893 18.973 -27.477 1.00 91.50 205 THR A O 1
ATOM 1595 N N . ALA A 1 206 ? 15.427 18.126 -29.496 1.00 92.31 206 ALA A N 1
ATOM 1596 C CA . ALA A 1 206 ? 14.000 17.961 -29.227 1.00 92.31 206 ALA A CA 1
ATOM 1597 C C . ALA A 1 206 ? 13.728 16.910 -28.135 1.00 92.31 206 ALA A C 1
ATOM 1599 O O . ALA A 1 206 ? 12.898 17.152 -27.260 1.00 92.31 206 ALA A O 1
ATOM 1600 N N . LEU A 1 207 ? 14.456 15.789 -28.150 1.00 91.69 207 LEU A N 1
ATOM 1601 C CA . LEU A 1 207 ? 14.343 14.741 -27.132 1.00 91.69 207 LEU A CA 1
ATOM 1602 C C . LEU A 1 207 ? 14.826 15.219 -25.762 1.00 91.69 207 LEU A C 1
ATOM 1604 O O . LEU A 1 207 ? 14.101 15.067 -24.782 1.00 91.69 207 LEU A O 1
ATOM 1608 N N . LEU A 1 208 ? 15.981 15.885 -25.695 1.00 91.50 208 LEU A N 1
ATOM 1609 C CA . L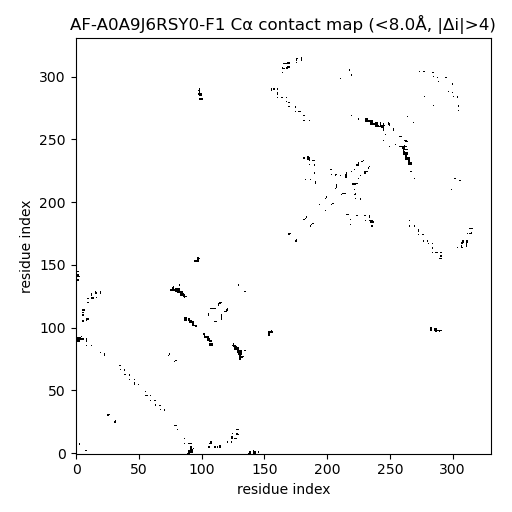EU A 1 208 ? 16.510 16.437 -24.442 1.00 91.50 208 LEU A CA 1
ATOM 1610 C C . LEU A 1 208 ? 15.593 17.520 -23.851 1.00 91.50 208 LEU A C 1
ATOM 1612 O O . LEU A 1 208 ? 15.436 17.599 -22.638 1.00 91.50 208 LEU A O 1
ATOM 1616 N N . ASN A 1 209 ? 14.921 18.319 -24.687 1.00 91.69 209 ASN A N 1
ATOM 1617 C CA . ASN A 1 209 ? 13.929 19.287 -24.208 1.00 91.69 209 ASN A CA 1
ATOM 1618 C C . ASN A 1 209 ? 12.668 18.622 -23.629 1.00 91.69 209 ASN A C 1
ATOM 1620 O O . ASN A 1 209 ? 12.011 19.219 -22.778 1.00 91.69 209 ASN A O 1
ATOM 1624 N N . ARG A 1 210 ? 12.303 17.422 -24.101 1.00 90.38 210 ARG A N 1
ATOM 1625 C CA . ARG A 1 210 ? 11.106 16.696 -23.647 1.00 90.38 210 ARG A CA 1
ATOM 1626 C C . ARG A 1 210 ? 11.375 15.826 -22.419 1.00 90.38 210 ARG A C 1
ATOM 1628 O O . ARG A 1 210 ? 10.565 15.834 -21.498 1.00 90.38 210 ARG A O 1
ATOM 1635 N N . TYR A 1 211 ? 12.478 15.083 -22.425 1.00 89.31 211 TYR A N 1
ATOM 1636 C CA . TYR A 1 211 ? 12.808 14.071 -21.414 1.00 89.31 211 TYR A CA 1
ATOM 1637 C C . TYR A 1 211 ? 13.884 14.528 -20.417 1.00 89.31 211 TYR A C 1
ATOM 1639 O O . TYR A 1 211 ? 14.110 13.872 -19.404 1.00 89.31 211 TYR A O 1
ATOM 1647 N N . GLY A 1 212 ? 14.503 15.685 -20.659 1.00 89.44 212 GLY A N 1
ATOM 1648 C CA . GLY A 1 212 ? 15.542 16.272 -19.818 1.00 89.44 212 GLY A CA 1
ATOM 1649 C C . GLY A 1 212 ? 16.952 16.065 -20.373 1.00 89.44 212 GLY A C 1
ATOM 1650 O O . GLY A 1 212 ? 17.224 15.146 -21.145 1.00 89.44 212 GLY A O 1
ATOM 1651 N N . GLU A 1 213 ? 17.882 16.925 -19.951 1.00 89.81 213 GLU A N 1
ATOM 1652 C CA . GLU A 1 213 ? 19.286 16.855 -20.386 1.00 89.81 213 GLU A CA 1
ATOM 1653 C C . GLU A 1 213 ? 20.003 15.583 -19.902 1.00 89.81 213 GLU A C 1
ATOM 1655 O O . GLU A 1 213 ? 20.974 15.153 -20.520 1.00 89.81 213 GLU A O 1
ATOM 1660 N N . SER A 1 214 ? 19.508 14.966 -18.825 1.00 89.94 214 SER A N 1
ATOM 1661 C CA . SER A 1 214 ? 20.024 13.718 -18.254 1.00 89.94 214 SER A CA 1
ATOM 1662 C C . SER A 1 214 ? 19.422 12.454 -18.876 1.00 89.94 214 SER A C 1
ATOM 1664 O O . SER A 1 214 ? 19.699 11.358 -18.392 1.00 89.94 214 SER A O 1
ATOM 1666 N N . ASP A 1 215 ? 18.595 12.561 -19.924 1.00 91.38 215 ASP A N 1
ATOM 1667 C CA . ASP A 1 215 ? 18.035 11.381 -20.598 1.00 91.38 215 ASP A CA 1
ATOM 1668 C C . ASP A 1 215 ? 19.111 10.372 -21.070 1.00 91.38 215 ASP A C 1
ATOM 1670 O O . ASP A 1 215 ? 18.905 9.178 -20.892 1.00 91.38 215 ASP A O 1
ATOM 1674 N N . PRO A 1 216 ? 20.298 10.773 -21.565 1.00 92.44 216 PRO A N 1
ATOM 1675 C CA . PRO A 1 216 ? 21.345 9.815 -21.948 1.00 92.44 216 PRO A CA 1
ATOM 1676 C C . PRO A 1 216 ? 22.015 9.071 -20.774 1.00 92.44 216 PRO A C 1
ATOM 1678 O O . PRO A 1 216 ? 22.818 8.163 -20.995 1.00 92.44 216 PRO A O 1
ATOM 1681 N N . ASP A 1 217 ? 21.752 9.449 -19.519 1.00 91.38 217 ASP A N 1
ATOM 1682 C CA . ASP A 1 217 ? 22.427 8.869 -18.349 1.00 91.38 217 ASP A CA 1
ATOM 1683 C C . ASP A 1 217 ? 21.730 7.628 -17.768 1.00 91.38 217 ASP A C 1
ATOM 1685 O O . ASP A 1 217 ? 22.253 7.025 -16.826 1.00 91.38 217 ASP A O 1
ATOM 1689 N N . TRP A 1 218 ? 20.598 7.195 -18.333 1.00 92.31 218 TRP A N 1
ATOM 1690 C CA . TRP A 1 218 ? 19.858 6.019 -17.869 1.00 92.31 218 TRP A CA 1
ATOM 1691 C C . TRP A 1 218 ? 19.579 5.010 -18.993 1.00 92.31 218 TRP A C 1
ATOM 1693 O O . TRP A 1 218 ? 19.568 5.338 -20.178 1.00 92.31 218 TRP A O 1
ATOM 1703 N N . ILE A 1 219 ? 19.353 3.750 -18.611 1.00 92.06 219 ILE A N 1
ATOM 1704 C CA . ILE A 1 219 ? 19.272 2.614 -19.547 1.00 92.06 219 ILE A CA 1
ATOM 1705 C C . ILE A 1 219 ? 18.140 2.715 -20.573 1.00 92.06 219 ILE A C 1
ATOM 1707 O O . ILE A 1 219 ? 18.283 2.199 -21.678 1.00 92.06 219 ILE A O 1
ATOM 1711 N N . GLY A 1 220 ? 17.045 3.390 -20.238 1.00 92.25 220 GLY A N 1
ATOM 1712 C CA . GLY A 1 220 ? 15.898 3.571 -21.122 1.00 92.25 220 GLY A CA 1
ATOM 1713 C C . GLY A 1 220 ? 15.895 4.888 -21.883 1.00 92.25 220 GLY A C 1
ATOM 1714 O O . GLY A 1 220 ? 14.829 5.301 -22.321 1.00 92.25 220 GLY A O 1
ATOM 1715 N N . SER A 1 221 ? 17.043 5.551 -22.040 1.00 94.69 221 SER A N 1
ATOM 1716 C CA . SER A 1 221 ? 17.153 6.813 -22.782 1.00 94.69 221 SER A CA 1
ATOM 1717 C C . SER A 1 221 ? 16.369 6.799 -24.098 1.00 94.69 221 SER A C 1
ATOM 1719 O O . SER A 1 221 ? 16.560 5.917 -24.945 1.00 94.69 221 SER A O 1
ATOM 1721 N N . HIS A 1 222 ? 15.527 7.812 -24.303 1.00 93.75 222 HIS A N 1
ATOM 1722 C CA . HIS A 1 222 ? 14.815 8.013 -25.570 1.00 93.75 222 HIS A CA 1
ATOM 1723 C C . HIS A 1 222 ? 15.767 8.403 -26.694 1.00 93.75 222 HIS A C 1
ATOM 1725 O O . HIS A 1 222 ? 15.540 8.036 -27.845 1.00 93.75 222 HIS A O 1
ATOM 1731 N N . VAL A 1 223 ? 16.886 9.062 -26.374 1.00 93.69 223 VAL A N 1
ATOM 1732 C CA . VAL A 1 223 ? 17.954 9.318 -27.352 1.00 93.69 223 VAL A CA 1
ATOM 1733 C C . VAL A 1 223 ? 18.479 8.009 -27.945 1.00 93.69 223 VAL A C 1
ATOM 1735 O O . VAL A 1 223 ? 18.636 7.925 -29.159 1.00 93.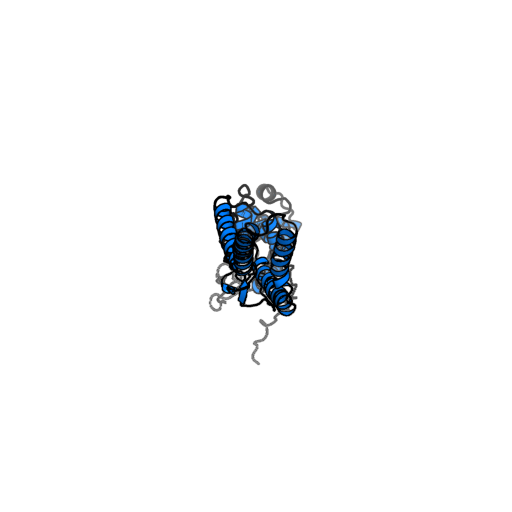69 223 VAL A O 1
ATOM 1738 N N . TYR A 1 224 ? 18.708 6.972 -27.136 1.00 94.56 224 TYR A N 1
ATOM 1739 C CA . TYR A 1 224 ? 19.227 5.693 -27.643 1.00 94.56 224 TYR A CA 1
ATOM 1740 C C . TYR A 1 224 ? 18.177 4.844 -28.355 1.00 94.56 224 TYR A C 1
ATOM 1742 O O . TYR A 1 224 ? 18.534 4.059 -29.232 1.00 94.56 224 TYR A O 1
ATOM 1750 N N . GLN A 1 225 ? 16.902 5.000 -27.999 1.00 93.50 225 GLN A N 1
ATOM 1751 C CA . GLN A 1 225 ? 15.797 4.278 -28.627 1.00 93.50 225 GLN A CA 1
ATOM 1752 C C . GLN A 1 225 ? 15.368 4.880 -29.972 1.00 93.50 225 GLN A C 1
ATOM 1754 O O . GLN A 1 225 ? 15.047 4.131 -30.893 1.00 93.50 225 GLN A O 1
ATOM 1759 N N . GLU A 1 226 ? 15.334 6.212 -30.087 1.00 93.00 226 GLU A N 1
ATOM 1760 C CA . GLU A 1 226 ? 14.767 6.904 -31.252 1.00 93.00 226 GLU A CA 1
ATOM 1761 C C . GLU A 1 226 ? 15.812 7.339 -32.286 1.00 93.00 226 GLU A C 1
ATOM 1763 O O . GLU A 1 226 ? 15.488 7.462 -33.471 1.00 93.00 226 GLU A O 1
ATOM 1768 N N . ILE A 1 227 ? 17.059 7.598 -31.874 1.00 93.12 227 ILE A N 1
ATOM 1769 C CA . ILE A 1 227 ? 18.108 8.030 -32.801 1.00 93.12 227 ILE A CA 1
ATOM 1770 C C . ILE A 1 227 ? 18.743 6.809 -33.478 1.00 93.12 227 ILE A C 1
ATOM 1772 O O . ILE A 1 227 ? 19.277 5.942 -32.784 1.00 93.12 227 ILE A O 1
ATOM 1776 N N . PRO A 1 228 ? 18.768 6.761 -34.825 1.00 91.94 228 PRO A N 1
ATOM 1777 C CA . PRO A 1 228 ? 19.391 5.658 -35.540 1.00 91.94 228 PRO A CA 1
ATOM 1778 C C . PRO A 1 228 ? 20.892 5.542 -35.266 1.00 91.94 228 PRO A C 1
ATOM 1780 O O . PRO A 1 228 ? 21.607 6.545 -35.197 1.00 91.94 228 PRO A O 1
ATOM 1783 N N . GLY A 1 229 ? 21.384 4.310 -35.193 1.00 89.75 229 GLY A N 1
ATOM 1784 C CA . GLY A 1 229 ? 22.773 3.984 -34.882 1.00 89.75 229 GLY A CA 1
ATOM 1785 C C . GLY A 1 229 ? 23.059 3.749 -33.395 1.00 89.75 229 GLY A C 1
ATOM 1786 O O . GLY A 1 229 ? 24.231 3.600 -33.043 1.00 89.75 229 GLY A O 1
ATOM 1787 N N . TYR A 1 230 ? 22.040 3.695 -32.541 1.00 93.31 230 TYR A N 1
ATOM 1788 C CA . TYR A 1 230 ? 22.152 3.302 -31.135 1.00 93.31 230 TYR A CA 1
ATOM 1789 C C . TYR A 1 230 ? 21.445 1.958 -30.935 1.00 93.31 230 TYR A C 1
ATOM 1791 O O . TYR A 1 230 ? 21.898 0.957 -31.498 1.00 93.31 230 TYR A O 1
ATOM 1799 N N . TYR A 1 231 ? 20.352 1.893 -30.170 1.00 94.69 231 TYR A N 1
ATOM 1800 C CA . TYR A 1 231 ? 19.703 0.624 -29.823 1.00 94.69 231 TYR A CA 1
ATOM 1801 C C . TYR A 1 231 ? 19.066 -0.110 -31.008 1.00 94.69 231 TYR A C 1
ATOM 1803 O O . TYR A 1 231 ? 18.801 -1.306 -30.913 1.00 94.69 231 TYR A O 1
ATOM 1811 N N . ASP A 1 232 ? 18.819 0.585 -32.115 1.00 92.69 232 ASP A N 1
ATOM 1812 C CA . ASP A 1 232 ? 18.358 0.009 -33.380 1.00 92.69 232 ASP A CA 1
ATOM 1813 C C . ASP A 1 232 ? 19.454 -0.789 -34.105 1.00 92.69 232 ASP A C 1
ATOM 1815 O O . ASP A 1 232 ? 19.153 -1.627 -34.949 1.00 92.69 232 ASP A O 1
ATOM 1819 N N . SER A 1 233 ? 20.723 -0.524 -33.789 1.00 90.94 233 SER A N 1
ATOM 1820 C CA . SER A 1 233 ? 21.886 -1.139 -34.440 1.00 90.94 233 SER A CA 1
ATOM 1821 C C . SER A 1 233 ? 22.691 -2.052 -33.514 1.00 90.94 233 SER A C 1
ATOM 1823 O O . SER A 1 233 ? 23.306 -3.012 -33.981 1.00 90.94 233 SER A O 1
ATOM 1825 N N . ILE A 1 234 ? 22.664 -1.777 -32.208 1.00 91.69 234 ILE A N 1
ATOM 1826 C CA . ILE A 1 234 ? 23.313 -2.588 -31.177 1.00 91.69 234 ILE A CA 1
ATOM 1827 C C . ILE A 1 234 ? 22.416 -3.794 -30.870 1.00 91.69 234 ILE A C 1
ATOM 1829 O O . ILE A 1 234 ? 21.184 -3.694 -30.838 1.00 91.69 234 ILE A O 1
ATOM 1833 N N . ARG A 1 235 ? 23.037 -4.960 -30.683 1.00 90.06 235 ARG A N 1
ATOM 1834 C CA . ARG A 1 235 ? 22.361 -6.249 -30.478 1.00 90.06 235 ARG A CA 1
ATOM 1835 C C . ARG A 1 235 ? 22.812 -6.875 -29.166 1.00 90.06 235 ARG A C 1
ATOM 1837 O O . ARG A 1 235 ? 23.906 -6.597 -28.691 1.00 90.06 235 ARG A O 1
ATOM 1844 N N . ALA A 1 236 ? 21.990 -7.763 -28.617 1.00 89.75 236 ALA A N 1
ATOM 1845 C CA . ALA A 1 236 ? 22.383 -8.557 -27.459 1.00 89.75 236 ALA A CA 1
ATOM 1846 C C . ALA A 1 236 ? 23.569 -9.487 -27.789 1.00 89.75 236 ALA A C 1
ATOM 1848 O O . ALA A 1 236 ? 23.573 -10.161 -28.821 1.00 89.75 236 ALA A O 1
ATOM 1849 N N . ASP A 1 237 ? 24.528 -9.622 -26.870 1.00 87.12 237 ASP A N 1
ATOM 1850 C CA . ASP A 1 237 ? 25.672 -10.535 -27.044 1.00 87.12 237 ASP A CA 1
ATOM 1851 C C . ASP A 1 237 ? 25.283 -12.010 -26.901 1.00 87.12 237 ASP A C 1
ATOM 1853 O O . ASP A 1 237 ? 25.990 -12.914 -27.357 1.00 87.12 237 ASP A O 1
ATOM 1857 N N . THR A 1 238 ? 24.144 -12.271 -26.262 1.00 84.69 238 THR A N 1
ATOM 1858 C CA . THR A 1 238 ? 23.658 -13.612 -25.931 1.00 84.69 238 THR A CA 1
ATOM 1859 C C . THR A 1 238 ? 22.265 -13.853 -26.474 1.00 84.69 238 THR A C 1
ATOM 1861 O O . THR A 1 238 ? 21.477 -12.924 -26.642 1.00 84.69 238 THR A O 1
ATOM 1864 N N . VAL A 1 239 ? 21.977 -15.124 -26.749 1.00 86.19 239 VAL A N 1
ATOM 1865 C CA . VAL A 1 239 ? 20.643 -15.576 -27.141 1.00 86.19 239 VAL A CA 1
ATOM 1866 C C . VAL A 1 239 ? 19.669 -15.335 -25.987 1.00 86.19 239 VAL A C 1
ATOM 1868 O O . VAL A 1 239 ? 19.992 -15.649 -24.840 1.00 86.19 239 VAL A O 1
ATOM 1871 N N . ARG A 1 240 ? 18.488 -14.784 -26.287 1.00 84.56 240 ARG A N 1
ATOM 1872 C CA . ARG A 1 240 ? 17.465 -14.446 -25.285 1.00 84.56 240 ARG A CA 1
ATOM 1873 C C . ARG A 1 240 ? 16.170 -15.197 -25.516 1.00 84.56 240 ARG A C 1
ATOM 1875 O O . ARG A 1 240 ? 15.590 -15.120 -26.595 1.00 84.56 240 ARG A O 1
ATOM 1882 N N . GLU A 1 241 ? 15.697 -15.877 -24.479 1.00 79.38 241 GLU A N 1
ATOM 1883 C CA . GLU A 1 241 ? 14.387 -16.523 -24.498 1.00 79.38 241 GLU A CA 1
ATOM 1884 C C . GLU A 1 241 ? 13.277 -15.499 -24.788 1.00 79.38 241 GLU A C 1
ATOM 1886 O O . GLU A 1 241 ? 13.351 -14.344 -24.381 1.00 79.38 241 GLU A O 1
ATOM 1891 N N . GLY A 1 242 ? 12.266 -15.905 -25.557 1.00 78.50 242 GLY A N 1
ATOM 1892 C CA . GLY A 1 242 ? 11.169 -15.026 -25.982 1.00 78.50 242 GLY A CA 1
ATOM 1893 C C . GLY A 1 242 ? 11.451 -14.193 -27.238 1.00 78.50 242 GLY A C 1
ATOM 1894 O O . GLY A 1 242 ? 10.504 -13.727 -27.869 1.00 78.50 242 GLY A O 1
ATOM 1895 N N . CYS A 1 243 ? 12.710 -14.072 -27.674 1.00 84.00 243 CYS A N 1
ATOM 1896 C CA . CYS A 1 243 ? 13.067 -13.396 -28.923 1.00 84.00 243 CYS A CA 1
ATOM 1897 C C . CYS A 1 243 ? 13.317 -14.420 -30.041 1.00 84.00 243 CYS A C 1
ATOM 1899 O O . CYS A 1 243 ? 14.335 -15.114 -30.003 1.00 84.00 243 CYS A O 1
ATOM 1901 N N . PRO A 1 244 ? 12.437 -14.547 -31.053 1.00 86.19 244 PRO A N 1
ATOM 1902 C CA . PRO A 1 244 ? 12.614 -15.539 -32.110 1.00 86.19 244 PRO A CA 1
ATOM 1903 C C . PRO A 1 244 ? 13.854 -15.236 -32.955 1.00 86.19 244 PRO A C 1
ATOM 1905 O O . PRO A 1 244 ? 14.186 -14.071 -33.202 1.00 86.19 244 PRO A O 1
ATOM 1908 N N . TRP A 1 245 ? 14.532 -16.290 -33.409 1.00 86.06 245 TRP A N 1
ATOM 1909 C CA . TRP A 1 245 ? 15.647 -16.172 -34.347 1.00 86.06 245 TRP A CA 1
ATOM 1910 C C . TRP A 1 245 ? 15.185 -15.592 -35.692 1.00 86.06 245 TRP A C 1
ATOM 1912 O O . TRP A 1 245 ? 14.124 -15.950 -36.208 1.00 86.06 245 TRP A O 1
ATOM 1922 N N . SER A 1 246 ? 15.989 -14.700 -36.274 1.00 85.88 246 SER A N 1
ATOM 1923 C CA . SER A 1 246 ? 15.707 -14.063 -37.563 1.00 85.88 246 SER A CA 1
ATOM 1924 C C . SER A 1 246 ? 16.901 -14.158 -38.506 1.00 85.88 246 SER A C 1
ATOM 1926 O O . SER A 1 246 ? 17.987 -13.682 -38.185 1.00 85.88 246 SER A O 1
ATOM 1928 N N . VAL A 1 247 ? 16.673 -14.671 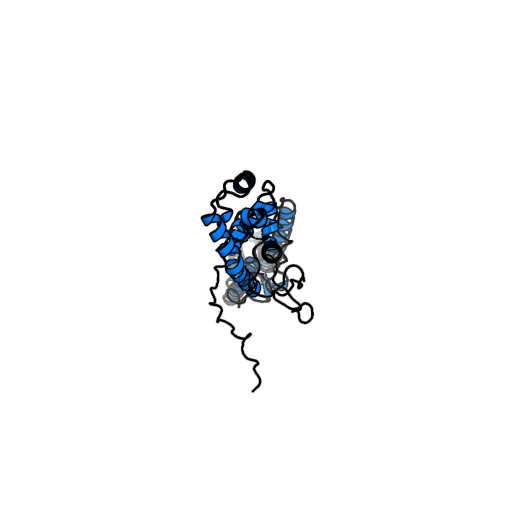-39.721 1.00 83.12 247 VAL A N 1
ATOM 1929 C CA . VAL A 1 247 ? 17.694 -14.834 -40.779 1.00 83.12 247 VAL A CA 1
ATOM 1930 C C . VAL A 1 247 ? 18.407 -13.515 -41.115 1.00 83.12 247 VAL A C 1
ATOM 1932 O O . VAL A 1 247 ? 19.581 -13.514 -41.468 1.00 83.12 247 VAL A O 1
ATOM 1935 N N . LEU A 1 248 ? 17.698 -12.384 -41.033 1.00 84.19 248 LEU A N 1
ATOM 1936 C CA . LEU A 1 248 ? 18.231 -11.068 -41.407 1.00 84.19 248 LEU A CA 1
ATOM 1937 C C . LEU A 1 248 ? 19.090 -10.432 -40.307 1.00 84.19 248 LEU A C 1
ATOM 1939 O O . LEU A 1 248 ? 19.891 -9.547 -40.596 1.00 84.19 248 LEU A O 1
ATOM 1943 N N . ARG A 1 249 ? 18.905 -10.858 -39.054 1.00 83.12 249 ARG A N 1
ATOM 1944 C CA . ARG A 1 249 ? 19.552 -10.276 -37.871 1.00 83.12 249 ARG A CA 1
ATOM 1945 C C . ARG A 1 249 ? 20.641 -11.189 -37.322 1.00 83.12 249 ARG A C 1
ATOM 1947 O O . ARG A 1 249 ? 21.716 -10.716 -36.977 1.00 83.12 249 ARG A O 1
ATOM 1954 N N . ASP A 1 250 ? 20.368 -12.485 -37.244 1.00 83.31 250 ASP A N 1
ATOM 1955 C CA . ASP A 1 250 ? 21.165 -13.486 -36.536 1.00 83.31 250 ASP A CA 1
ATOM 1956 C C . ASP A 1 250 ? 22.046 -14.283 -37.514 1.00 83.31 250 ASP A C 1
ATOM 1958 O O . ASP A 1 250 ? 21.970 -15.508 -37.603 1.00 83.31 250 ASP A O 1
ATOM 1962 N N . VAL A 1 251 ? 22.897 -13.566 -38.254 1.00 83.38 251 VAL A N 1
ATOM 1963 C CA . VAL A 1 251 ? 23.761 -14.110 -39.326 1.00 83.38 251 VAL A CA 1
ATOM 1964 C C . VAL A 1 251 ? 24.918 -14.990 -38.830 1.00 83.38 251 VAL A C 1
ATOM 1966 O O . VAL A 1 251 ? 25.697 -15.509 -39.624 1.00 83.38 251 VAL A O 1
ATOM 1969 N N . GLU A 1 252 ? 25.057 -15.127 -37.513 1.00 82.38 252 GLU A N 1
ATOM 1970 C CA . GLU A 1 252 ? 26.116 -15.888 -36.840 1.00 82.38 252 GLU A CA 1
ATOM 1971 C C . GLU A 1 252 ? 25.847 -17.402 -36.859 1.00 82.38 252 GLU A C 1
ATOM 1973 O O . GLU A 1 252 ? 26.765 -18.193 -36.643 1.00 82.38 252 GLU A O 1
ATOM 1978 N N . TRP A 1 253 ? 24.604 -17.805 -37.146 1.00 81.88 253 TRP A N 1
ATOM 1979 C CA . TRP A 1 253 ? 24.186 -19.200 -37.257 1.00 81.88 253 TRP A CA 1
ATOM 1980 C C . TRP A 1 253 ? 23.785 -19.553 -38.685 1.00 81.88 253 TRP A C 1
ATOM 1982 O O . TRP A 1 253 ? 23.219 -18.736 -39.413 1.00 81.88 253 TRP A O 1
ATOM 1992 N N . ASP A 1 254 ? 24.032 -20.805 -39.067 1.00 78.38 254 ASP A N 1
ATOM 1993 C CA . ASP A 1 254 ? 23.497 -21.350 -40.310 1.00 78.38 254 ASP A CA 1
ATOM 1994 C C . ASP A 1 254 ? 21.971 -21.498 -40.203 1.00 78.38 254 ASP A C 1
ATOM 1996 O O . ASP A 1 254 ? 21.445 -21.988 -39.203 1.00 78.38 254 ASP A O 1
ATOM 2000 N N . ALA A 1 255 ? 21.254 -21.123 -41.263 1.00 76.25 255 ALA A N 1
ATOM 2001 C CA . ALA A 1 255 ? 19.802 -21.230 -41.343 1.00 76.25 255 ALA A CA 1
ATOM 2002 C C . ALA A 1 255 ? 19.300 -22.680 -41.228 1.00 76.25 255 ALA A C 1
ATOM 2004 O O . ALA A 1 255 ? 18.134 -22.896 -40.907 1.00 76.25 255 ALA A O 1
ATOM 2005 N N . SER A 1 256 ? 20.167 -23.665 -41.492 1.00 79.25 256 SER A N 1
ATOM 2006 C CA . SER A 1 256 ? 19.855 -25.090 -41.336 1.00 79.25 256 SER A CA 1
ATOM 2007 C C . SER A 1 256 ? 20.031 -25.622 -39.904 1.00 79.25 256 SER A C 1
ATOM 2009 O O . SER A 1 256 ? 19.484 -26.675 -39.578 1.00 79.25 256 SER A O 1
ATOM 2011 N N . ASN A 1 257 ? 20.762 -24.899 -39.047 1.00 81.75 257 ASN A N 1
ATOM 2012 C CA . ASN A 1 257 ? 21.078 -25.288 -37.673 1.00 81.75 257 ASN A CA 1
ATOM 2013 C C . ASN A 1 257 ? 21.085 -24.054 -36.756 1.00 81.75 257 ASN A C 1
ATOM 2015 O O . ASN A 1 257 ? 22.125 -23.628 -36.245 1.00 81.75 257 ASN A O 1
ATOM 2019 N N . ASN A 1 258 ? 19.908 -23.455 -36.598 1.00 79.62 258 ASN A N 1
ATOM 2020 C CA . ASN A 1 258 ? 19.695 -22.247 -35.817 1.00 79.62 258 ASN A CA 1
ATOM 2021 C C . ASN A 1 258 ? 19.150 -22.555 -34.409 1.00 79.62 258 ASN A C 1
ATOM 2023 O O . ASN A 1 258 ? 18.418 -23.527 -34.205 1.00 79.62 258 ASN A O 1
ATOM 2027 N N . PRO A 1 259 ? 19.477 -21.719 -33.412 1.00 83.25 259 PRO A N 1
ATOM 2028 C CA . PRO A 1 259 ? 18.792 -21.759 -32.130 1.00 83.25 259 PRO A CA 1
ATOM 2029 C C . PRO A 1 259 ? 17.320 -21.349 -32.287 1.00 83.25 259 PRO A C 1
ATOM 2031 O O . PRO A 1 259 ? 16.959 -20.571 -33.169 1.00 83.25 259 PRO A O 1
ATOM 2034 N N . VAL A 1 260 ? 16.464 -21.837 -31.383 1.00 84.94 260 VAL A N 1
ATOM 2035 C CA . VAL A 1 260 ? 15.039 -21.445 -31.317 1.00 84.94 260 VAL A CA 1
ATOM 2036 C C . VAL A 1 260 ? 14.892 -19.937 -31.073 1.00 84.94 260 VAL A C 1
ATOM 2038 O O . VAL A 1 260 ? 13.970 -19.297 -31.582 1.00 84.94 260 VAL A O 1
ATOM 2041 N N . TYR A 1 261 ? 15.832 -19.367 -30.322 1.00 87.50 261 TYR A N 1
ATOM 2042 C CA . TYR A 1 261 ? 15.867 -17.963 -29.949 1.00 87.50 261 TYR A CA 1
ATOM 2043 C C . TYR A 1 261 ? 17.076 -17.250 -30.558 1.00 87.50 261 TYR A C 1
ATOM 2045 O O . TYR A 1 261 ? 18.124 -17.859 -30.760 1.00 87.50 261 TYR A O 1
ATOM 2053 N N . GLY A 1 262 ? 16.935 -15.956 -30.833 1.00 87.19 262 GLY A N 1
ATOM 2054 C CA . GLY A 1 262 ? 17.963 -15.121 -31.456 1.00 87.19 262 GLY A CA 1
ATOM 2055 C C . GLY A 1 262 ? 18.578 -14.078 -30.523 1.00 87.19 262 GLY A C 1
ATOM 2056 O O . GLY A 1 262 ? 18.332 -14.070 -29.314 1.00 87.19 262 GLY A O 1
ATOM 2057 N N . LYS A 1 263 ? 19.374 -13.177 -31.1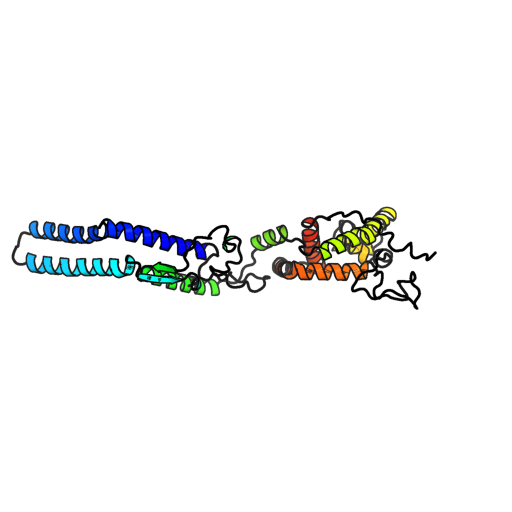11 1.00 89.50 263 LYS A N 1
ATOM 2058 C CA . LYS A 1 263 ? 19.973 -12.011 -30.448 1.00 89.50 263 LYS A CA 1
ATOM 2059 C C . LYS A 1 263 ? 19.196 -10.747 -30.843 1.00 89.50 263 LYS A C 1
ATOM 2061 O O . LYS A 1 263 ? 19.468 -10.196 -31.910 1.00 89.50 263 LYS A O 1
ATOM 2066 N N . PRO A 1 264 ? 18.206 -10.296 -30.051 1.00 91.38 264 PRO A N 1
ATOM 2067 C CA . PRO A 1 264 ? 17.372 -9.147 -30.410 1.00 91.38 264 PRO A CA 1
ATOM 2068 C C . PRO A 1 264 ? 18.172 -7.844 -30.518 1.00 91.38 264 PRO A C 1
ATOM 2070 O O . PRO A 1 264 ? 19.259 -7.712 -29.946 1.00 91.38 264 PRO A O 1
ATOM 2073 N N . PHE A 1 265 ? 17.604 -6.868 -31.231 1.00 92.00 265 PHE A N 1
ATOM 2074 C CA . PHE A 1 265 ? 18.073 -5.485 -31.141 1.00 92.00 265 PHE A CA 1
ATOM 2075 C C . PHE A 1 265 ? 17.751 -4.920 -29.758 1.00 92.00 265 PHE A C 1
ATOM 2077 O O . PHE A 1 265 ? 16.751 -5.293 -29.137 1.00 92.00 265 PHE A O 1
ATOM 2084 N N . CYS A 1 266 ? 18.583 -4.000 -29.278 1.00 93.44 266 CYS A N 1
ATOM 2085 C CA . CYS A 1 266 ? 18.396 -3.401 -27.960 1.00 93.44 266 CYS A CA 1
ATOM 2086 C C . CYS A 1 266 ? 17.067 -2.631 -27.847 1.00 93.44 266 CYS A C 1
ATOM 2088 O O . CYS A 1 266 ? 16.503 -2.570 -26.759 1.00 93.44 266 CYS A O 1
ATOM 2090 N N . THR A 1 267 ? 16.521 -2.102 -28.948 1.00 92.25 267 THR A N 1
ATOM 2091 C CA . THR A 1 267 ? 15.186 -1.472 -28.968 1.00 92.25 267 THR A CA 1
ATOM 2092 C C . THR A 1 267 ? 14.076 -2.464 -28.632 1.00 92.25 267 THR A C 1
ATOM 2094 O O . THR A 1 267 ? 13.254 -2.198 -27.759 1.00 92.25 267 THR A O 1
ATOM 2097 N N . GLU A 1 268 ? 14.063 -3.616 -29.302 1.00 90.75 268 GLU A N 1
ATOM 2098 C CA . GLU A 1 268 ? 13.074 -4.679 -29.081 1.00 90.75 268 GLU A CA 1
ATOM 2099 C C . GLU A 1 268 ? 13.209 -5.257 -27.670 1.00 90.75 268 GLU A C 1
ATOM 2101 O O . GLU A 1 268 ? 12.217 -5.473 -26.973 1.00 90.75 268 GLU A O 1
ATOM 2106 N N . TRP A 1 269 ? 14.451 -5.463 -27.228 1.00 92.00 269 TRP A N 1
ATOM 2107 C CA . TRP A 1 269 ? 14.735 -6.026 -25.916 1.00 92.00 269 TRP A CA 1
ATOM 2108 C C . TRP A 1 269 ? 14.313 -5.083 -24.781 1.00 92.00 269 TRP A C 1
ATOM 2110 O O . TRP A 1 269 ? 13.641 -5.512 -23.841 1.00 92.00 269 TRP A O 1
ATOM 2120 N N . TRP A 1 270 ? 14.624 -3.788 -24.895 1.00 93.06 270 TRP A N 1
ATOM 2121 C CA . TRP A 1 270 ? 14.235 -2.794 -23.895 1.00 93.06 270 TRP A CA 1
ATOM 2122 C C . TRP A 1 270 ? 12.717 -2.692 -23.730 1.00 93.06 270 TRP A C 1
ATOM 2124 O O . TRP A 1 270 ? 12.237 -2.608 -22.604 1.00 93.06 270 TRP A O 1
ATOM 2134 N N . GLN A 1 271 ? 11.947 -2.760 -24.821 1.00 91.56 271 GLN A N 1
ATOM 2135 C CA . GLN A 1 271 ? 10.481 -2.728 -24.746 1.00 91.56 271 GLN A CA 1
ATOM 2136 C C . GLN A 1 271 ? 9.914 -3.903 -23.936 1.00 91.56 271 GLN A C 1
ATOM 2138 O O . GLN A 1 271 ? 8.961 -3.717 -23.178 1.00 91.56 271 GLN A O 1
ATOM 2143 N N . GLY A 1 272 ? 10.510 -5.093 -24.058 1.00 91.31 272 GLY A N 1
ATOM 2144 C CA . GLY A 1 272 ? 10.150 -6.255 -23.241 1.00 91.31 272 GLY A CA 1
ATOM 2145 C C . GLY A 1 272 ? 10.451 -6.033 -21.758 1.00 91.31 272 GLY A C 1
ATOM 2146 O O . GLY A 1 272 ? 9.568 -6.206 -20.918 1.00 91.31 272 GLY A O 1
ATOM 2147 N N . ILE A 1 273 ? 11.661 -5.560 -21.443 1.00 91.69 273 ILE A N 1
ATOM 2148 C CA . ILE A 1 273 ? 12.073 -5.232 -20.068 1.00 91.69 273 ILE A CA 1
ATOM 2149 C C . ILE A 1 273 ? 11.150 -4.165 -19.466 1.00 91.69 273 ILE A C 1
ATOM 2151 O O . ILE A 1 273 ? 10.661 -4.327 -18.349 1.00 91.69 273 ILE A O 1
ATOM 2155 N N . GLN A 1 274 ? 10.865 -3.094 -20.210 1.00 92.19 274 GLN A N 1
ATOM 2156 C CA . GLN A 1 274 ? 9.997 -2.004 -19.771 1.00 92.19 274 GLN A CA 1
ATOM 2157 C C . GLN A 1 274 ? 8.597 -2.515 -19.410 1.00 92.19 274 GLN A C 1
ATOM 2159 O O . GLN A 1 274 ? 8.054 -2.136 -18.374 1.00 92.19 274 GLN A O 1
ATOM 2164 N N . GLN A 1 275 ? 8.018 -3.397 -20.228 1.00 90.88 275 GLN A N 1
ATOM 2165 C CA . GLN A 1 275 ? 6.714 -3.998 -19.942 1.00 90.88 275 GLN A CA 1
ATOM 2166 C C . GLN A 1 275 ? 6.751 -4.894 -18.704 1.00 90.88 275 GLN A C 1
ATOM 2168 O O . GLN A 1 275 ? 5.846 -4.812 -17.877 1.00 90.88 275 GLN A O 1
ATOM 2173 N N . SER A 1 276 ? 7.793 -5.711 -18.544 1.00 91.31 276 SER A N 1
ATOM 2174 C CA . SER A 1 276 ? 7.966 -6.557 -17.359 1.00 91.31 276 SER A CA 1
ATOM 2175 C C . SER A 1 276 ? 8.068 -5.729 -16.076 1.00 91.31 276 SER A C 1
ATOM 2177 O O . SER A 1 276 ? 7.368 -6.026 -15.110 1.00 91.31 276 SER A O 1
ATOM 2179 N N . ILE A 1 277 ? 8.842 -4.636 -16.092 1.00 91.50 277 ILE A N 1
ATOM 2180 C CA . ILE A 1 277 ? 8.948 -3.709 -14.954 1.00 91.50 277 ILE A CA 1
ATOM 2181 C C . ILE A 1 277 ? 7.593 -3.049 -14.662 1.00 91.50 277 ILE A C 1
ATOM 2183 O O . ILE A 1 277 ? 7.176 -2.986 -13.510 1.00 91.50 277 ILE A O 1
ATOM 2187 N N . LEU A 1 278 ? 6.877 -2.570 -15.684 1.00 89.38 278 LEU A N 1
ATOM 2188 C CA . LEU A 1 278 ? 5.566 -1.936 -15.494 1.00 89.38 278 LEU A CA 1
ATOM 2189 C C . LEU A 1 278 ? 4.504 -2.913 -14.977 1.00 89.38 278 LEU A C 1
ATOM 2191 O O . LEU A 1 278 ? 3.638 -2.506 -14.209 1.00 89.38 278 LEU A O 1
ATOM 2195 N N . ASN A 1 279 ? 4.569 -4.186 -15.368 1.00 90.12 279 ASN A N 1
ATOM 2196 C CA . ASN A 1 279 ? 3.682 -5.221 -14.839 1.00 90.12 279 ASN A CA 1
ATOM 2197 C C . ASN A 1 279 ? 3.960 -5.496 -13.356 1.00 90.12 279 ASN A C 1
ATOM 2199 O O . ASN A 1 279 ? 3.021 -5.674 -12.585 1.00 90.12 279 ASN A O 1
ATOM 2203 N N . GLU A 1 280 ? 5.232 -5.504 -12.952 1.00 89.06 280 GLU A N 1
ATOM 2204 C CA . GLU A 1 280 ? 5.623 -5.656 -11.549 1.00 89.06 280 GLU A CA 1
ATOM 2205 C C . GLU A 1 280 ? 5.247 -4.424 -10.706 1.00 89.06 280 GLU A C 1
ATOM 2207 O O . GLU A 1 280 ? 4.783 -4.562 -9.577 1.00 89.06 280 GLU A O 1
ATOM 2212 N N . LEU A 1 281 ? 5.369 -3.221 -11.275 1.00 86.75 281 LEU A N 1
ATOM 2213 C CA . LEU A 1 281 ? 5.047 -1.939 -10.637 1.00 86.75 281 LEU A CA 1
ATOM 2214 C C . LEU A 1 281 ? 3.611 -1.454 -10.919 1.00 86.75 281 LEU A C 1
ATOM 2216 O O . LEU A 1 281 ? 3.333 -0.262 -10.774 1.00 86.75 281 LEU A O 1
ATOM 2220 N N . GLY A 1 282 ? 2.696 -2.328 -11.348 1.00 77.50 282 GLY A N 1
ATOM 2221 C CA . GLY A 1 282 ? 1.393 -1.924 -11.901 1.00 77.50 282 GLY A CA 1
ATOM 2222 C C . GLY A 1 282 ? 0.558 -1.020 -10.982 1.00 77.50 282 GLY A C 1
ATOM 2223 O O . GLY A 1 282 ? -0.074 -0.069 -11.449 1.00 77.50 282 GLY A O 1
ATOM 2224 N N . ASP A 1 283 ? 0.620 -1.254 -9.671 1.00 76.31 283 ASP A N 1
ATOM 2225 C CA . ASP A 1 283 ? -0.068 -0.431 -8.669 1.00 76.31 283 ASP A CA 1
ATOM 2226 C C . ASP A 1 283 ? 0.518 0.988 -8.582 1.00 76.31 283 ASP A C 1
ATOM 2228 O O . ASP A 1 283 ? -0.210 1.964 -8.389 1.00 76.31 283 ASP A O 1
ATOM 2232 N N . LEU A 1 284 ? 1.828 1.122 -8.793 1.00 80.75 284 LEU A N 1
ATOM 2233 C CA . LEU A 1 284 ? 2.544 2.390 -8.751 1.00 80.75 284 LEU A CA 1
ATOM 2234 C C . LEU A 1 284 ? 2.343 3.226 -10.026 1.00 80.75 284 LEU A C 1
ATOM 2236 O O . LEU A 1 284 ? 2.228 4.449 -9.925 1.00 80.75 284 LEU A O 1
ATOM 2240 N N . ASP A 1 285 ? 2.230 2.604 -11.211 1.00 80.00 285 ASP A N 1
ATOM 2241 C CA . ASP A 1 285 ? 1.862 3.326 -12.449 1.00 80.00 285 ASP A CA 1
ATOM 2242 C C . ASP A 1 285 ? 0.462 3.944 -12.303 1.00 80.00 285 ASP A C 1
ATOM 2244 O O . ASP A 1 285 ? 0.269 5.129 -12.587 1.00 80.00 285 ASP A O 1
ATOM 2248 N N . LEU A 1 286 ? -0.501 3.186 -11.766 1.00 78.25 286 LEU A N 1
ATOM 2249 C CA . LEU A 1 286 ? -1.863 3.673 -11.534 1.00 78.25 286 LEU A CA 1
ATOM 2250 C C . LEU A 1 286 ? -1.905 4.816 -10.503 1.00 78.25 286 LEU A C 1
ATOM 2252 O O . LEU A 1 286 ? -2.584 5.826 -10.719 1.00 78.25 286 LEU A O 1
ATOM 2256 N N . LEU A 1 287 ? -1.135 4.686 -9.419 1.00 78.50 287 LEU A N 1
ATOM 2257 C CA . LEU A 1 287 ? -0.984 5.718 -8.395 1.00 78.50 287 LEU A CA 1
ATOM 2258 C C . LEU A 1 287 ? -0.372 6.999 -8.963 1.00 78.50 287 LEU A C 1
ATOM 2260 O O . LEU A 1 287 ? -0.903 8.087 -8.735 1.00 78.50 287 LEU A O 1
ATOM 2264 N N . SER A 1 288 ? 0.702 6.874 -9.745 1.00 81.12 288 SER A N 1
ATOM 2265 C CA . SER A 1 288 ? 1.346 8.015 -10.401 1.00 81.12 288 SER A CA 1
ATOM 2266 C C . SER A 1 288 ? 0.382 8.721 -11.360 1.00 81.12 288 SER A C 1
ATOM 2268 O O . SER A 1 288 ? 0.327 9.950 -11.402 1.00 81.12 288 SER A O 1
ATOM 2270 N N . ALA A 1 289 ? -0.455 7.960 -12.074 1.00 81.00 289 ALA A N 1
ATOM 2271 C CA . ALA A 1 289 ? -1.441 8.505 -12.998 1.00 81.00 289 ALA A CA 1
ATOM 2272 C C . ALA A 1 289 ? -2.528 9.327 -12.308 1.00 81.00 289 ALA A C 1
ATOM 2274 O O . ALA A 1 289 ? -2.982 10.334 -12.853 1.00 81.00 289 ALA A O 1
ATOM 2275 N N . ALA A 1 290 ? -2.927 8.912 -11.109 1.00 79.50 290 ALA A N 1
ATOM 2276 C CA . ALA A 1 290 ? -3.861 9.663 -10.293 1.00 79.50 290 ALA A CA 1
ATOM 2277 C C . ALA A 1 290 ? -3.206 10.884 -9.633 1.00 79.50 290 ALA A C 1
ATOM 2279 O O . ALA A 1 290 ? -3.841 11.935 -9.545 1.00 79.50 290 ALA A O 1
ATOM 2280 N N . ALA A 1 291 ? -1.961 10.749 -9.164 1.00 79.75 291 ALA A N 1
ATOM 2281 C CA . ALA A 1 291 ? -1.237 11.807 -8.462 1.00 79.75 291 ALA A CA 1
ATOM 2282 C C . ALA A 1 291 ? -0.866 12.971 -9.387 1.00 79.75 291 ALA A C 1
ATOM 2284 O O . ALA A 1 291 ? -0.930 14.135 -8.987 1.00 79.75 291 ALA A O 1
ATOM 2285 N N . GLU A 1 292 ? -0.517 12.652 -10.632 1.00 80.00 292 GLU A N 1
ATOM 2286 C CA . GLU A 1 292 ? 0.002 13.592 -11.620 1.00 80.00 292 GLU A CA 1
ATOM 2287 C C . GLU A 1 292 ? -0.776 13.477 -12.944 1.00 80.00 292 GLU A C 1
ATOM 2289 O O . GLU A 1 292 ? -0.224 13.089 -13.979 1.00 80.00 292 GLU A O 1
ATOM 2294 N N . PRO A 1 293 ? -2.074 13.839 -12.963 1.00 76.88 293 PRO A N 1
ATOM 2295 C CA . PRO A 1 293 ? -2.914 13.684 -14.151 1.00 76.88 293 PRO A CA 1
ATOM 2296 C C . PRO A 1 293 ? -2.519 14.634 -15.292 1.00 76.88 293 PRO A C 1
ATOM 2298 O O . PRO A 1 293 ? -2.904 14.418 -16.437 1.00 76.88 293 PRO A O 1
ATOM 2301 N N . GLY A 1 294 ? -1.768 15.698 -14.984 1.00 80.12 294 GLY A N 1
ATOM 2302 C CA . GLY A 1 294 ? -1.263 16.662 -15.963 1.00 80.12 294 GLY A CA 1
ATOM 2303 C C . GLY A 1 294 ? 0.093 16.302 -16.576 1.00 80.12 294 GLY A C 1
ATOM 2304 O O . GLY A 1 294 ? 0.539 17.015 -17.471 1.00 80.12 294 GLY A O 1
ATOM 2305 N N . TRP A 1 295 ? 0.760 15.246 -16.097 1.00 83.06 295 TRP A N 1
ATOM 2306 C CA . TRP A 1 295 ? 2.034 14.792 -16.655 1.00 83.06 295 TRP A CA 1
ATOM 2307 C C . TRP A 1 295 ? 1.810 13.891 -17.870 1.00 83.06 295 TRP A C 1
ATOM 2309 O O . TRP A 1 295 ? 0.884 13.076 -17.901 1.00 83.06 295 TRP A O 1
ATOM 2319 N N . ASP A 1 296 ? 2.685 14.023 -18.866 1.00 87.06 296 ASP A N 1
ATOM 2320 C CA . ASP A 1 296 ? 2.706 13.139 -20.030 1.00 87.06 296 ASP A CA 1
ATOM 2321 C C . ASP A 1 296 ? 2.996 11.688 -19.572 1.00 87.06 296 ASP A C 1
ATOM 2323 O O . ASP A 1 296 ? 3.918 11.479 -18.775 1.00 87.06 296 ASP A O 1
ATOM 2327 N N . PRO A 1 297 ? 2.235 10.669 -20.025 1.00 85.62 297 PRO A N 1
ATOM 2328 C CA . PRO A 1 297 ? 2.393 9.303 -19.528 1.00 85.62 297 PRO A CA 1
ATOM 2329 C C . PRO A 1 297 ? 3.786 8.699 -19.733 1.00 85.62 297 PRO A C 1
ATOM 2331 O O . PRO A 1 297 ? 4.205 7.882 -18.917 1.00 85.62 297 PRO A O 1
ATOM 2334 N N . ALA A 1 298 ? 4.495 9.080 -20.801 1.00 87.12 298 ALA A N 1
ATOM 2335 C CA . ALA A 1 298 ? 5.831 8.562 -21.096 1.00 87.12 298 ALA A CA 1
ATOM 2336 C C . ALA A 1 298 ? 6.874 8.970 -20.031 1.00 87.12 298 ALA A C 1
ATOM 2338 O O . ALA A 1 298 ? 7.336 8.083 -19.314 1.00 87.12 298 ALA A O 1
ATOM 2339 N N . PRO A 1 299 ? 7.177 10.269 -19.818 1.00 88.06 299 PRO A N 1
ATOM 2340 C CA . PRO A 1 299 ? 8.157 10.677 -18.808 1.00 88.06 299 PRO A CA 1
ATOM 2341 C C . PRO A 1 299 ? 7.751 10.282 -17.383 1.00 88.06 299 PRO A C 1
ATOM 2343 O O . PRO A 1 299 ? 8.616 10.020 -16.549 1.00 88.06 299 PRO A O 1
ATOM 2346 N N . ARG A 1 300 ? 6.445 10.189 -17.090 1.00 89.56 300 ARG A N 1
ATOM 2347 C CA . ARG A 1 300 ? 5.965 9.699 -15.791 1.00 89.56 300 ARG A CA 1
ATOM 2348 C C . ARG A 1 300 ? 6.371 8.243 -15.547 1.00 89.56 300 ARG A C 1
ATOM 2350 O O . ARG A 1 300 ? 6.897 7.922 -14.485 1.00 89.56 300 ARG A O 1
ATOM 2357 N N . ARG A 1 301 ? 6.160 7.366 -16.532 1.00 89.44 301 ARG A N 1
ATOM 2358 C CA . ARG A 1 301 ? 6.567 5.954 -16.448 1.00 89.44 301 ARG A CA 1
ATOM 2359 C C . ARG A 1 301 ? 8.075 5.807 -16.343 1.00 89.44 301 ARG A C 1
ATOM 2361 O O . ARG A 1 301 ? 8.544 4.999 -15.547 1.00 89.44 301 ARG A O 1
ATOM 2368 N N . ASP A 1 302 ? 8.822 6.614 -17.086 1.00 90.62 302 ASP A N 1
ATOM 2369 C CA . ASP A 1 302 ? 10.282 6.598 -17.026 1.00 90.62 302 ASP A CA 1
ATOM 2370 C C . ASP A 1 302 ? 10.786 6.980 -15.632 1.00 90.62 302 ASP A C 1
ATOM 2372 O O . ASP A 1 302 ? 11.654 6.299 -15.094 1.00 90.62 302 ASP A O 1
ATOM 2376 N N . ALA A 1 303 ? 10.194 7.997 -14.997 1.00 89.38 303 ALA A N 1
ATOM 2377 C CA . ALA A 1 303 ? 10.533 8.379 -13.628 1.00 89.38 303 ALA A CA 1
ATOM 2378 C C . ALA A 1 303 ? 10.262 7.243 -12.623 1.00 89.38 303 ALA A C 1
ATOM 2380 O O . ALA A 1 303 ? 11.111 6.952 -11.779 1.00 89.38 303 ALA A O 1
ATOM 2381 N N . VAL A 1 304 ? 9.117 6.558 -12.738 1.00 90.44 304 VAL A N 1
ATOM 2382 C CA . VAL A 1 304 ? 8.779 5.398 -11.892 1.00 90.44 304 VAL A CA 1
ATOM 2383 C C . VAL A 1 304 ? 9.794 4.263 -12.076 1.00 90.44 304 VAL A C 1
ATOM 2385 O O . VAL A 1 304 ? 10.293 3.713 -11.093 1.00 90.44 304 VAL A O 1
ATOM 2388 N N . ILE A 1 305 ? 10.156 3.949 -13.322 1.00 91.81 305 ILE A N 1
ATOM 2389 C CA . ILE A 1 305 ? 11.148 2.915 -13.644 1.00 91.81 305 ILE A CA 1
ATOM 2390 C C . ILE A 1 305 ? 12.532 3.302 -13.112 1.00 91.81 305 ILE A C 1
ATOM 2392 O O . ILE A 1 305 ? 13.207 2.476 -12.501 1.00 91.81 305 ILE A O 1
ATOM 2396 N N . GLN A 1 306 ? 12.961 4.553 -13.298 1.00 91.12 306 GLN A N 1
ATOM 2397 C CA . GLN A 1 306 ? 14.244 5.045 -12.793 1.00 91.12 306 GLN A CA 1
ATOM 2398 C C . GLN A 1 306 ? 14.337 4.924 -11.269 1.00 91.12 306 GLN A C 1
ATOM 2400 O O . GLN A 1 306 ? 15.356 4.463 -10.758 1.00 91.12 306 GLN A O 1
ATOM 2405 N N . ILE A 1 307 ? 13.273 5.274 -10.541 1.00 90.44 307 ILE A N 1
ATOM 2406 C CA . ILE A 1 307 ? 13.218 5.118 -9.081 1.00 90.44 307 ILE A CA 1
ATOM 2407 C C . ILE A 1 307 ? 13.350 3.640 -8.690 1.00 90.44 307 ILE A C 1
ATOM 2409 O O . ILE A 1 307 ? 14.175 3.304 -7.838 1.00 90.44 307 ILE A O 1
ATOM 2413 N N . ALA A 1 308 ? 12.610 2.746 -9.351 1.00 90.75 308 ALA A N 1
ATOM 2414 C CA . ALA A 1 308 ? 12.683 1.312 -9.078 1.00 90.75 308 ALA A CA 1
ATOM 2415 C C . ALA A 1 308 ? 14.079 0.725 -9.352 1.00 90.75 308 ALA A C 1
ATOM 2417 O O . ALA A 1 308 ? 14.571 -0.093 -8.569 1.00 90.75 308 ALA A O 1
ATOM 2418 N N . LEU A 1 309 ? 14.748 1.173 -10.420 1.00 89.81 309 LEU A N 1
ATOM 2419 C CA . LEU A 1 309 ? 16.125 0.792 -10.747 1.00 89.81 309 LEU A CA 1
ATOM 2420 C C . LEU A 1 309 ? 17.129 1.297 -9.700 1.00 89.81 309 LEU A C 1
ATOM 2422 O O . LEU A 1 309 ? 18.018 0.550 -9.300 1.00 89.81 309 LEU A O 1
ATOM 2426 N N . ILE A 1 310 ? 16.982 2.536 -9.218 1.00 89.12 310 ILE A N 1
ATOM 2427 C CA . ILE A 1 310 ? 17.848 3.107 -8.169 1.00 89.12 310 ILE A CA 1
ATOM 2428 C C . ILE A 1 310 ? 17.733 2.305 -6.868 1.00 89.12 310 ILE A C 1
ATOM 2430 O O . ILE A 1 310 ? 18.743 2.012 -6.224 1.00 89.12 310 ILE A O 1
ATOM 2434 N N . ASN A 1 311 ? 16.514 1.916 -6.500 1.00 89.25 311 ASN A N 1
ATOM 2435 C CA . ASN A 1 311 ? 16.249 1.114 -5.307 1.00 89.25 311 ASN A CA 1
ATOM 2436 C C . ASN A 1 311 ? 16.669 -0.360 -5.462 1.00 89.25 311 ASN A C 1
ATOM 2438 O O . ASN A 1 311 ? 16.757 -1.080 -4.467 1.00 89.25 311 ASN A O 1
ATOM 2442 N N . SER A 1 312 ? 16.961 -0.806 -6.689 1.00 87.06 312 SER A N 1
ATOM 2443 C CA . SER A 1 312 ? 17.328 -2.188 -7.025 1.00 87.06 312 SER A CA 1
ATOM 2444 C C . SER A 1 312 ? 18.744 -2.235 -7.606 1.00 87.06 312 SER A C 1
ATOM 2446 O O . SER A 1 312 ? 18.915 -2.474 -8.804 1.00 87.06 312 SER A O 1
ATOM 2448 N N . PRO A 1 313 ? 19.787 -1.981 -6.791 1.00 76.88 313 PRO A N 1
ATOM 2449 C CA . PRO A 1 313 ? 21.134 -1.830 -7.305 1.00 76.88 313 PRO A CA 1
ATOM 2450 C C . PRO A 1 313 ? 21.601 -3.102 -8.030 1.00 76.88 313 PRO A C 1
ATOM 2452 O O . PRO A 1 313 ? 21.339 -4.220 -7.566 1.00 76.88 313 PRO A O 1
ATOM 2455 N N . PRO A 1 314 ? 22.333 -2.942 -9.145 1.00 69.25 314 PRO A N 1
ATOM 2456 C CA . PRO A 1 314 ? 22.795 -4.051 -9.961 1.00 69.25 314 PRO A CA 1
ATOM 2457 C C . PRO A 1 314 ? 23.656 -5.015 -9.139 1.00 69.25 314 PRO A C 1
ATOM 2459 O O . PRO A 1 314 ? 24.623 -4.618 -8.478 1.00 69.25 314 PRO A O 1
ATOM 2462 N N . ARG A 1 315 ? 23.329 -6.309 -9.195 1.00 66.25 315 ARG A N 1
ATOM 2463 C CA . ARG A 1 315 ? 24.179 -7.369 -8.648 1.00 66.25 315 ARG A CA 1
ATOM 2464 C C . ARG A 1 315 ? 25.145 -7.796 -9.740 1.00 66.25 315 ARG A C 1
ATOM 2466 O O . ARG A 1 315 ? 24.827 -8.639 -10.573 1.00 66.25 315 ARG A O 1
ATOM 2473 N N . TRP A 1 316 ? 26.331 -7.196 -9.736 1.00 56.78 316 TRP A N 1
ATOM 2474 C CA . TRP A 1 316 ? 27.394 -7.537 -10.676 1.00 56.78 316 TRP A CA 1
ATOM 2475 C C . TRP A 1 316 ? 27.897 -8.957 -10.419 1.00 56.78 316 TRP A C 1
ATOM 2477 O O . TRP A 1 316 ? 28.806 -9.183 -9.622 1.00 56.78 316 TRP A O 1
ATOM 2487 N N . THR A 1 317 ? 27.321 -9.933 -11.109 1.00 54.88 317 THR A N 1
ATOM 2488 C CA . THR A 1 317 ? 27.978 -11.222 -11.291 1.00 54.88 317 THR A CA 1
ATOM 2489 C C . THR A 1 317 ? 28.931 -11.077 -12.466 1.00 54.88 317 THR A C 1
ATOM 2491 O O . THR A 1 317 ? 28.496 -10.839 -13.593 1.00 54.88 317 THR A O 1
ATOM 2494 N N . THR A 1 318 ? 30.236 -11.217 -12.232 1.00 52.22 318 THR A N 1
ATOM 2495 C CA . THR A 1 318 ? 31.167 -11.492 -13.330 1.00 52.22 318 THR A CA 1
ATOM 2496 C C . THR A 1 318 ? 30.632 -12.712 -14.067 1.00 52.22 318 THR A C 1
ATOM 2498 O O . THR A 1 318 ? 30.534 -13.777 -13.452 1.00 52.22 318 THR A O 1
ATOM 2501 N N . ARG A 1 319 ? 30.262 -12.581 -15.348 1.00 53.53 319 ARG A N 1
ATOM 2502 C CA . ARG A 1 319 ? 30.040 -13.769 -16.174 1.00 53.53 319 ARG A CA 1
ATOM 2503 C C . ARG A 1 319 ? 31.349 -14.546 -16.120 1.00 53.53 319 ARG A C 1
ATOM 2505 O O . ARG A 1 319 ? 32.369 -14.077 -16.622 1.00 53.53 319 ARG A O 1
ATOM 2512 N N . GLY A 1 320 ? 31.340 -15.694 -15.445 1.00 45.31 320 GLY A N 1
ATOM 2513 C CA . GLY A 1 320 ? 32.350 -16.700 -15.717 1.00 45.31 320 GLY A CA 1
ATOM 2514 C C . GLY A 1 320 ? 32.251 -16.946 -17.211 1.00 45.31 320 GLY A C 1
ATOM 2515 O O . GLY A 1 320 ? 31.150 -17.186 -17.700 1.00 45.31 320 GLY A O 1
ATOM 2516 N N . TYR A 1 321 ? 33.343 -16.740 -17.941 1.00 42.78 321 TYR A N 1
ATOM 2517 C CA . TYR A 1 321 ? 33.396 -17.049 -19.361 1.00 42.78 321 TYR A CA 1
ATOM 2518 C C . TYR A 1 321 ? 32.944 -18.498 -19.524 1.00 42.78 321 TYR A C 1
ATOM 2520 O O . TYR A 1 321 ? 33.685 -19.421 -19.181 1.00 42.78 321 TYR A O 1
ATOM 2528 N N . ASP A 1 322 ? 31.706 -18.696 -19.965 1.00 43.03 322 ASP A N 1
ATOM 2529 C CA . ASP A 1 322 ? 31.196 -20.019 -20.250 1.00 43.03 322 ASP A CA 1
ATOM 2530 C C . ASP A 1 322 ? 31.788 -20.418 -21.600 1.00 43.03 322 ASP A C 1
ATOM 2532 O O . ASP A 1 322 ? 31.242 -20.146 -22.667 1.00 43.03 322 ASP A O 1
ATOM 2536 N N . PHE A 1 323 ? 32.983 -21.009 -21.552 1.00 39.75 323 PHE A N 1
ATOM 2537 C CA . PHE A 1 323 ? 33.660 -21.625 -22.693 1.00 39.75 323 PHE A CA 1
ATOM 2538 C C . PHE A 1 323 ? 32.923 -22.890 -23.194 1.00 39.75 323 PHE A C 1
ATOM 2540 O O . PHE A 1 323 ? 33.533 -23.756 -23.821 1.00 39.75 323 PHE A O 1
ATOM 2547 N N . ALA A 1 324 ? 31.614 -23.020 -22.952 1.00 40.44 324 ALA A N 1
ATOM 2548 C CA . ALA A 1 324 ? 30.792 -24.144 -23.395 1.00 40.44 324 ALA A CA 1
ATOM 2549 C C . ALA A 1 324 ? 30.607 -24.227 -24.924 1.00 40.44 324 ALA A C 1
ATOM 2551 O O . ALA A 1 324 ? 30.099 -25.228 -25.422 1.00 40.44 324 ALA A O 1
ATOM 2552 N N . TYR A 1 325 ? 31.092 -23.249 -25.693 1.00 43.34 325 TYR A N 1
ATOM 2553 C CA . TYR A 1 325 ? 31.232 -23.360 -27.146 1.00 43.34 325 TYR A CA 1
ATOM 2554 C C . TYR A 1 325 ? 32.707 -23.501 -27.522 1.00 43.34 325 TYR A C 1
ATOM 2556 O O . TYR A 1 325 ? 33.340 -22.544 -27.963 1.00 43.34 325 TYR A O 1
ATOM 2564 N N . GLY A 1 326 ? 33.285 -24.687 -27.311 1.00 38.47 326 GLY A N 1
ATOM 2565 C CA . GLY A 1 326 ? 34.692 -24.879 -27.667 1.00 38.47 326 GLY A CA 1
ATOM 2566 C C . GLY A 1 326 ? 35.295 -26.276 -27.635 1.00 38.47 326 GLY A C 1
ATOM 2567 O O . GLY A 1 326 ? 36.359 -26.418 -28.214 1.00 38.47 326 GLY A O 1
ATOM 2568 N N . ASN A 1 327 ? 34.686 -27.304 -27.032 1.00 37.28 327 ASN A N 1
ATOM 2569 C CA . ASN A 1 327 ? 35.276 -28.653 -27.036 1.00 37.28 327 ASN A CA 1
ATOM 2570 C C . ASN A 1 327 ? 34.215 -29.758 -27.141 1.00 37.28 327 ASN A C 1
ATOM 2572 O O . ASN A 1 327 ? 33.885 -30.427 -26.167 1.00 37.28 327 ASN A O 1
ATOM 2576 N N . LEU A 1 328 ? 33.732 -29.974 -28.362 1.00 38.12 328 LEU A N 1
ATOM 2577 C CA . LEU A 1 328 ? 33.373 -31.305 -28.848 1.00 38.12 328 LEU A CA 1
ATOM 2578 C C . LEU A 1 328 ? 34.273 -31.583 -30.054 1.00 38.12 328 LEU A C 1
ATOM 2580 O O . LEU A 1 328 ? 33.868 -31.445 -31.204 1.00 38.12 328 LEU A O 1
ATOM 2584 N N . VAL A 1 329 ? 35.540 -31.883 -29.776 1.00 35.31 329 VAL A N 1
ATOM 2585 C CA . VAL A 1 329 ? 36.410 -32.575 -30.727 1.00 35.31 329 VAL A CA 1
ATOM 2586 C C . VAL A 1 329 ? 36.562 -33.988 -30.192 1.00 35.31 329 VAL A C 1
ATOM 2588 O O . VAL A 1 329 ? 37.272 -34.210 -29.215 1.00 35.31 329 VAL A O 1
ATOM 2591 N N . ASP A 1 330 ? 35.828 -34.909 -30.812 1.00 36.81 330 ASP A N 1
ATOM 2592 C CA . ASP A 1 330 ? 36.077 -36.342 -30.712 1.00 36.81 330 ASP A CA 1
ATOM 2593 C C . ASP A 1 330 ? 37.486 -36.631 -31.241 1.00 36.81 330 ASP A C 1
ATOM 2595 O O . ASP A 1 330 ? 37.744 -36.430 -32.431 1.00 36.81 330 ASP A O 1
ATOM 2599 N N . PHE A 1 331 ? 38.367 -37.123 -30.367 1.00 35.97 331 PHE A N 1
ATOM 2600 C CA . PHE A 1 331 ? 39.454 -38.044 -30.707 1.00 35.97 331 PHE A CA 1
ATOM 2601 C C . PHE A 1 331 ? 39.711 -39.004 -29.548 1.00 35.97 331 PHE A C 1
ATOM 2603 O O . PHE A 1 331 ? 39.923 -38.519 -28.412 1.00 35.97 331 PHE A O 1
#

Sequence (331 aa):
MAVDSTLELYTTLFGWLFYNSIWDVLVATGIVFLPFLGILLDTIIRSYAGEDAEEAGNTTLRIVEVEFFVAFFVILIAAVPATPLNAVDLSFTPRAVIGTPAQPVATANNSRTTYGGGISFNAAPVTVNVPVFWYAVMSFSSGFNRAVMEDVPPTLDFRGYVDELRNASIQDPNLQHEINDFFRDCFVEARSKYLAERPSSAAITALLNRYGESDPDWIGSHVYQEIPGYYDSIRADTVREGCPWSVLRDVEWDASNNPVYGKPFCTEWWQGIQQSILNELGDLDLLSAAAEPGWDPAPRRDAVIQIALINSPPRWTTRGYDFAYGNLVDF

Radius of gyration: 35.94 Å; Cα contacts (8 Å, |Δi|>4): 350; chains: 1; bounding box: 84×57×103 Å

Foldseek 3Di:
DEDAALVCLQVVLVVLVVLVVVLVVCVVVVVLCVVLVVQVVVLVVVLVPDDDNPVSVVVSVVSNVVVVVVSVVCCQQARDQDAKDFQQVYWYQDDDAQLFDRDDIATCCRSVDPNNVCPPRVPRDRMGTHGNVVVVVVVVVSVVVVVVSVPDPHYQDPVVLVVCLQVQADPDPVLLVLVLQLCVQALVVLLVVCVVVVDDDPVVVVQCVQQNVCLSVDSPRPCQQPPPPGLQPGWRPDWDPPAADDVVQAVVDDPVDDDRTGTDRSNVSVVVSLVVSCVVCVSSLSSLCRVCVPDDSVSSSVSSVVSRDVSYDRDDDDPPPPVVPDDPDDD

Organism: NCBI:txid2950436